Protein AF-A0A7S4JGY0-F1 (afdb_monomer_lite)

Sequence (213 aa):
SSCSCSSSSSSPPPSKPTKIIQCEGKEMLGDVLGNPLPHLTELERNIDEAVASSPFLSSFFVRLSTRSPKDAVLVSEKFQNICQEELKLLSSQEEGVYPDSNDLNRRLHALYRASTYAMKLTQGIQALHLLITSTRIQDDLAYYTDNEYKGSKYNIILREFADFLPELEFRVFVFNKKVTAVTQYNPLCYFPRLKERHKEVEKVIIEYLNDSL

InterPro domains:
  IPR009772 Cell division cycle protein 123 [PF07065] (118-212)
  IPR009772 Cell division cycle protein 123 [PTHR15323] (39-212)

Foldseek 3Di:
DDDDDDDDDDDADDDADKDKDKDADDDDDDDPDPDPDVVLVVQQVVVQVSLVPDPQPQKKFKDKPPDGLLVLLVPDPCLVVQLVVQLVVLCVVCVVVDPPVCSVLSSVQSNVLSSLVSRIDRGSVSNSSSCVRRPVNVVVVVVCVDPVNPGPMMIIMIGRSDDDRLQLAKDFDDDPLATDDIDRPDPPHDDVVCVVCVVVSVVVVRVSSNVVD

Secondary structure (DSSP, 8-state):
----------PPPPPPPEEEEEE-----PPPSSSPPPHHHHHHHHHHHHHHHT-TT-SSEEEE-SS---TTGGGGSHHHHHHHHHHHHHHHHHSTTTS-GGGHHHHHHHHHHHHHHHHT-BSSHHHHHHHHHH-HHHHHHHHHHHSTTTTT--EEEEEEE-----GGG-EEEEEETTEEEEEEES-TTS--HHHHHHHHHHHHHHHHHHHTT-

pLDDT: mean 83.07, std 18.83, range [29.16, 97.38]

Structure (mmCIF, N/CA/C/O backbone):
data_AF-A0A7S4JGY0-F1
#
_entry.id   AF-A0A7S4JGY0-F1
#
loop_
_atom_site.group_PDB
_atom_site.id
_atom_site.type_symbol
_atom_site.label_atom_id
_atom_site.label_alt_id
_atom_site.label_comp_id
_atom_site.label_asym_id
_atom_site.label_entity_id
_atom_site.label_seq_id
_atom_site.pdbx_PDB_ins_code
_atom_site.Cartn_x
_atom_site.Cartn_y
_atom_site.Cartn_z
_atom_site.occupancy
_atom_site.B_iso_or_equiv
_atom_site.auth_seq_id
_atom_site.auth_comp_id
_atom_site.auth_asym_id
_atom_site.auth_atom_id
_atom_site.pdbx_PDB_model_num
ATOM 1 N N . SER A 1 1 ? 20.439 -51.173 -4.567 1.00 40.72 1 SER A N 1
ATOM 2 C CA . SER A 1 1 ? 20.870 -49.930 -3.901 1.00 40.72 1 SER A CA 1
ATOM 3 C C . SER A 1 1 ? 19.638 -49.203 -3.401 1.00 40.72 1 SER A C 1
ATOM 5 O O . SER A 1 1 ? 18.906 -48.633 -4.196 1.00 40.72 1 SER A O 1
ATOM 7 N N . SER A 1 2 ? 19.332 -49.351 -2.116 1.00 32.78 2 SER A N 1
ATOM 8 C CA . SER A 1 2 ? 18.192 -48.727 -1.438 1.00 32.78 2 SER A CA 1
ATOM 9 C C . SER A 1 2 ? 18.413 -47.219 -1.314 1.00 32.78 2 SER A C 1
ATOM 11 O O . SER A 1 2 ? 19.403 -46.804 -0.716 1.00 32.78 2 SER A O 1
ATOM 13 N N . CYS A 1 3 ? 17.510 -46.410 -1.871 1.00 29.16 3 CYS A N 1
ATOM 14 C CA . CYS A 1 3 ? 17.527 -44.957 -1.719 1.00 29.16 3 CYS A CA 1
ATOM 15 C C . CYS A 1 3 ? 16.399 -44.557 -0.763 1.00 29.16 3 CYS A C 1
ATOM 17 O O . CYS A 1 3 ? 15.218 -44.673 -1.081 1.00 29.16 3 CYS A O 1
ATOM 19 N N . SER A 1 4 ? 16.783 -44.176 0.449 1.00 30.81 4 SER A N 1
ATOM 20 C CA . SER A 1 4 ? 15.914 -43.654 1.497 1.00 30.81 4 SER A CA 1
ATOM 21 C C . SER A 1 4 ? 15.644 -42.169 1.246 1.00 30.81 4 SER A C 1
ATOM 23 O O . SER A 1 4 ? 16.548 -41.350 1.402 1.00 30.81 4 SER A O 1
ATOM 25 N N . CYS A 1 5 ? 14.412 -41.815 0.880 1.00 31.44 5 CYS A N 1
ATOM 26 C CA . CYS A 1 5 ? 13.962 -40.424 0.842 1.00 31.44 5 CYS A CA 1
ATOM 27 C C . CYS A 1 5 ? 13.425 -40.033 2.221 1.00 31.44 5 CYS A C 1
ATOM 29 O O . CYS A 1 5 ? 12.319 -40.400 2.609 1.00 31.44 5 CYS A O 1
ATOM 31 N N . SER A 1 6 ? 14.240 -39.300 2.971 1.00 32.72 6 SER A N 1
ATOM 32 C CA . SER A 1 6 ? 13.847 -38.597 4.188 1.00 32.72 6 SER A CA 1
ATOM 33 C C . SER A 1 6 ? 12.885 -37.458 3.845 1.00 32.72 6 SER A C 1
ATOM 35 O O . SER A 1 6 ? 13.249 -36.523 3.134 1.00 32.72 6 SER A O 1
ATOM 37 N N . SER A 1 7 ? 11.660 -37.538 4.359 1.00 34.94 7 SER A N 1
ATOM 38 C CA . SER A 1 7 ? 10.660 -36.475 4.312 1.00 34.94 7 SER A CA 1
ATOM 39 C C . SER A 1 7 ? 11.060 -35.340 5.256 1.00 34.94 7 SER A C 1
ATOM 41 O O . SER A 1 7 ? 10.918 -35.461 6.474 1.00 34.94 7 SER A O 1
ATOM 43 N N . SER A 1 8 ? 11.565 -34.236 4.710 1.00 33.59 8 SER A N 1
ATOM 44 C CA . SER A 1 8 ? 11.694 -32.981 5.445 1.00 33.59 8 SER A CA 1
ATOM 45 C C . SER A 1 8 ? 10.330 -32.297 5.500 1.00 33.59 8 SER A C 1
ATOM 47 O O . SER A 1 8 ? 9.845 -31.788 4.492 1.00 33.59 8 SER A O 1
ATOM 49 N N . SER A 1 9 ? 9.704 -32.301 6.674 1.00 34.59 9 SER A N 1
ATOM 50 C CA . SER A 1 9 ? 8.536 -31.477 6.970 1.00 34.59 9 SER A CA 1
ATOM 51 C C . SER A 1 9 ? 8.970 -30.011 7.068 1.00 34.59 9 SER A C 1
ATOM 53 O O . SER A 1 9 ? 9.487 -29.585 8.103 1.00 34.59 9 SER A O 1
ATOM 55 N N . SER A 1 10 ? 8.801 -29.243 5.996 1.00 35.97 10 SER A N 1
ATOM 56 C CA . SER A 1 10 ? 8.885 -27.784 6.046 1.00 35.97 10 SER A CA 1
ATOM 57 C C . SER A 1 10 ? 7.574 -27.240 6.611 1.00 35.97 10 SER A C 1
ATOM 59 O O . SER A 1 10 ? 6.517 -27.315 5.990 1.00 35.97 10 SER A O 1
ATOM 61 N N . SER A 1 11 ? 7.631 -26.719 7.833 1.00 34.38 11 SER A N 1
ATOM 62 C CA . SER A 1 11 ? 6.541 -25.937 8.414 1.00 34.38 11 SER A CA 1
ATOM 63 C C . SER A 1 11 ? 6.283 -24.694 7.549 1.00 34.38 11 SER A C 1
ATOM 65 O O . SER A 1 11 ? 7.253 -24.078 7.096 1.00 34.38 11 SER A O 1
ATOM 67 N N . PRO A 1 12 ? 5.020 -24.277 7.342 1.00 34.12 12 PRO A N 1
ATOM 68 C CA . PRO A 1 12 ? 4.728 -23.045 6.623 1.00 34.12 12 PRO A CA 1
ATOM 69 C C . PRO A 1 12 ? 5.359 -21.844 7.349 1.00 34.12 12 PRO A C 1
ATOM 71 O O . PRO A 1 12 ? 5.417 -21.830 8.585 1.00 34.12 12 PRO A O 1
ATOM 74 N N . PRO A 1 13 ? 5.846 -20.830 6.613 1.00 41.16 13 PRO A N 1
ATOM 75 C CA . PRO A 1 13 ? 6.456 -19.663 7.226 1.00 41.16 13 PRO A CA 1
ATOM 76 C C . PRO A 1 13 ? 5.423 -18.898 8.067 1.00 41.16 13 PRO A C 1
ATOM 78 O O . PRO A 1 13 ? 4.242 -18.844 7.708 1.00 41.16 13 PRO A O 1
ATOM 81 N N . PRO A 1 14 ? 5.848 -18.280 9.180 1.00 38.56 14 PRO A N 1
ATOM 82 C CA . PRO A 1 14 ? 4.948 -17.533 10.043 1.00 38.56 14 PRO A CA 1
ATOM 83 C C . PRO A 1 14 ? 4.304 -16.375 9.272 1.00 38.56 14 PRO A C 1
ATOM 85 O O . PRO A 1 14 ? 4.978 -15.595 8.594 1.00 38.56 14 PRO A O 1
ATOM 88 N N . SER A 1 15 ? 2.981 -16.247 9.386 1.00 51.81 15 SER A N 1
ATOM 89 C CA . SER A 1 15 ? 2.245 -15.085 8.887 1.00 51.81 15 SER A CA 1
ATOM 90 C C . SER A 1 15 ? 2.828 -13.803 9.485 1.00 51.81 15 SER A C 1
ATOM 92 O O . SER A 1 15 ? 3.091 -13.763 10.689 1.00 51.81 15 SER A O 1
ATOM 94 N N . LYS A 1 16 ? 2.993 -12.749 8.672 1.00 54.62 16 LYS A N 1
ATOM 95 C CA . LYS A 1 16 ? 3.511 -11.455 9.149 1.00 54.62 16 LYS A CA 1
ATOM 96 C C . LYS A 1 16 ? 2.745 -10.984 10.399 1.00 54.62 16 LYS A C 1
ATOM 98 O O . LYS A 1 16 ? 1.507 -11.029 10.383 1.00 54.62 16 LYS A O 1
ATOM 103 N N . PRO A 1 17 ? 3.441 -10.502 11.445 1.00 65.62 17 PRO A N 1
ATOM 104 C CA . PRO A 1 17 ? 2.801 -10.046 12.673 1.00 65.62 17 PRO A CA 1
ATOM 105 C C . PRO A 1 17 ? 1.774 -8.954 12.353 1.00 65.62 17 PRO A C 1
ATOM 107 O O . PRO A 1 17 ? 2.059 -7.984 11.651 1.00 65.62 17 PRO A O 1
ATOM 110 N N . THR A 1 18 ? 0.544 -9.162 12.816 1.00 66.56 18 THR A N 1
ATOM 111 C CA . THR A 1 18 ? -0.615 -8.324 12.496 1.00 66.56 18 THR A CA 1
ATOM 112 C C . THR A 1 18 ? -1.442 -8.119 13.761 1.00 66.56 18 THR A C 1
ATOM 114 O O . THR A 1 18 ? -1.714 -9.081 14.480 1.00 66.56 18 THR A O 1
ATOM 117 N N . LYS A 1 19 ? -1.862 -6.879 14.031 1.00 77.00 19 LYS A N 1
ATOM 118 C CA . LYS A 1 19 ? -2.832 -6.553 15.091 1.00 77.00 19 LYS A CA 1
ATOM 119 C C . LYS A 1 19 ? -4.161 -6.161 14.449 1.00 77.00 19 LYS A C 1
ATOM 121 O O . LYS A 1 19 ? -4.180 -5.449 13.446 1.00 77.00 19 LYS A O 1
ATOM 126 N N . ILE A 1 20 ? -5.258 -6.655 15.018 1.00 70.81 20 ILE A N 1
ATOM 127 C CA . ILE A 1 20 ? -6.621 -6.458 14.516 1.00 70.81 20 ILE A CA 1
ATOM 128 C C . ILE A 1 20 ? -7.442 -5.756 15.598 1.00 70.81 20 ILE A C 1
ATOM 130 O O . ILE A 1 20 ? -7.522 -6.252 16.720 1.00 70.81 20 ILE A O 1
ATOM 134 N N . ILE A 1 21 ? -8.064 -4.635 15.242 1.00 76.25 21 ILE A N 1
ATOM 135 C CA . ILE A 1 21 ? -9.059 -3.929 16.052 1.00 76.25 21 ILE A CA 1
ATOM 136 C C . ILE A 1 21 ? -10.425 -4.191 15.409 1.00 76.25 21 ILE A C 1
ATOM 138 O O . ILE A 1 21 ? -10.621 -3.866 14.238 1.00 76.25 21 ILE A O 1
ATOM 142 N N . GLN A 1 22 ? -11.351 -4.805 16.147 1.00 63.16 22 GLN A N 1
ATOM 143 C CA . GLN A 1 22 ? -12.724 -5.046 15.685 1.00 63.16 22 GLN A CA 1
ATOM 144 C C . GLN A 1 22 ? -13.610 -3.828 15.958 1.00 63.16 22 GLN A C 1
ATOM 146 O O . GLN A 1 22 ? -13.539 -3.249 17.042 1.00 63.16 22 GLN A O 1
ATOM 151 N N . CYS A 1 23 ? -14.465 -3.467 14.998 1.00 64.06 23 CYS A N 1
ATOM 152 C CA . CYS A 1 23 ? -15.385 -2.332 15.107 1.00 64.06 23 CYS A CA 1
ATOM 153 C C . CYS A 1 23 ? -16.840 -2.742 14.803 1.00 64.06 23 CYS A C 1
ATOM 155 O O . CYS A 1 23 ? -17.083 -3.656 14.012 1.00 64.06 23 CYS A O 1
ATOM 157 N N . GLU A 1 24 ? -17.800 -2.034 15.411 1.00 52.78 24 GLU A N 1
ATOM 158 C CA . GLU A 1 24 ? -19.249 -2.185 15.197 1.00 52.78 24 GLU A CA 1
ATOM 159 C C . GLU A 1 24 ? -19.864 -0.838 14.777 1.00 52.78 24 GLU A C 1
ATOM 161 O O . GLU A 1 24 ? -19.490 0.207 15.309 1.00 52.78 24 GLU A O 1
ATOM 166 N N . GLY A 1 25 ? -20.810 -0.846 13.832 1.00 41.31 25 GLY A N 1
ATOM 167 C CA . GLY A 1 25 ? -21.496 0.369 13.377 1.00 41.31 25 GLY A CA 1
ATOM 168 C C . GLY A 1 25 ? -22.560 0.843 14.374 1.00 41.31 25 GLY A C 1
ATOM 169 O O . GLY A 1 25 ? -23.514 0.115 14.646 1.00 41.31 25 GLY A O 1
ATOM 170 N N . LYS A 1 26 ? -22.424 2.068 14.896 1.00 40.91 26 LYS A N 1
ATOM 171 C CA . LYS A 1 26 ? -23.440 2.764 15.711 1.00 40.91 26 LYS A CA 1
ATOM 172 C C . LYS A 1 26 ? -23.791 4.116 15.079 1.00 40.91 26 LYS A C 1
ATOM 174 O O . LYS A 1 26 ? -22.933 4.749 14.472 1.00 40.91 26 LYS A O 1
ATOM 179 N N . GLU A 1 27 ? -25.046 4.547 15.214 1.00 37.94 27 GLU A N 1
ATOM 180 C CA . GLU A 1 27 ? -25.503 5.875 14.773 1.00 37.94 27 GLU A CA 1
ATOM 181 C C . GLU A 1 27 ? -24.845 6.988 15.599 1.00 37.94 27 GLU A C 1
ATOM 183 O O . GLU A 1 27 ? -24.744 6.873 16.820 1.00 37.94 27 GLU A O 1
ATOM 188 N N . MET A 1 28 ? -24.418 8.070 14.937 1.00 49.44 28 MET A N 1
ATOM 189 C CA . MET A 1 28 ? -23.787 9.228 15.578 1.00 49.44 28 MET A CA 1
ATOM 190 C C . MET A 1 28 ? -24.336 10.538 15.002 1.00 49.44 28 MET A C 1
ATOM 192 O O . MET A 1 28 ? -24.098 10.860 13.839 1.00 49.44 28 MET A O 1
ATOM 196 N N . LEU A 1 29 ? -25.031 11.315 15.841 1.00 39.56 29 LEU A N 1
ATOM 197 C CA . LEU A 1 29 ? -25.198 12.760 15.654 1.00 39.56 29 LEU A CA 1
ATOM 198 C C . LEU A 1 29 ? -23.907 13.458 16.122 1.00 39.56 29 LEU A C 1
ATOM 200 O O . LEU A 1 29 ? -23.434 13.198 17.227 1.00 39.56 29 LEU A O 1
ATOM 204 N N . GLY A 1 30 ? -23.327 14.314 15.279 1.00 44.00 30 GLY A N 1
ATOM 205 C CA . GLY A 1 30 ? -22.072 15.023 15.557 1.00 44.00 30 GLY A CA 1
ATOM 206 C C . GLY A 1 30 ? -22.237 16.264 16.443 1.00 44.00 30 GLY A C 1
ATOM 207 O O . GLY A 1 30 ? -23.265 16.938 16.397 1.00 44.00 30 GLY A O 1
ATOM 208 N N . ASP A 1 31 ? -21.193 16.566 17.219 1.00 44.53 31 ASP A N 1
ATOM 209 C CA . ASP A 1 31 ? -21.082 17.760 18.063 1.00 44.53 31 ASP A CA 1
ATOM 210 C C . ASP A 1 31 ? -20.588 18.972 17.241 1.00 44.53 31 ASP A C 1
ATOM 212 O O . ASP A 1 31 ? -19.678 18.864 16.417 1.00 44.53 31 ASP A O 1
ATOM 216 N N . VAL A 1 32 ? -21.215 20.132 17.450 1.00 47.75 32 VAL A N 1
ATOM 217 C CA . VAL A 1 32 ? -21.197 21.328 16.573 1.00 47.75 32 VAL A CA 1
ATOM 218 C C . VAL A 1 32 ? -19.974 22.238 16.828 1.00 47.75 32 VAL A C 1
ATOM 220 O O . VAL A 1 32 ? -19.859 23.323 16.265 1.00 47.75 32 VAL A O 1
ATOM 223 N N . LEU A 1 33 ? -19.025 21.816 17.669 1.00 44.53 33 LEU A N 1
ATOM 224 C CA . LEU A 1 33 ? -18.060 22.722 18.313 1.00 44.53 33 LEU A CA 1
ATOM 225 C C . LEU A 1 33 ? -16.588 22.556 17.900 1.00 44.53 33 LEU A C 1
ATOM 227 O O . LEU A 1 33 ? -15.709 23.102 18.559 1.00 44.53 33 LEU A O 1
ATOM 231 N N . GLY A 1 34 ? -16.284 21.838 16.815 1.00 53.25 34 GLY A N 1
ATOM 232 C CA . GLY A 1 34 ? -14.902 21.721 16.313 1.00 53.25 34 GLY A CA 1
ATOM 233 C C . GLY A 1 34 ? -13.954 20.910 17.209 1.00 53.25 34 GLY A C 1
ATOM 234 O O . GLY A 1 34 ? -12.760 20.839 16.929 1.00 53.25 34 GLY A O 1
ATOM 235 N N . ASN A 1 35 ? -14.478 20.267 18.256 1.00 57.38 35 ASN A N 1
ATOM 236 C CA . ASN A 1 35 ? -13.757 19.254 19.016 1.00 57.38 35 ASN A CA 1
ATOM 237 C C . ASN A 1 35 ? -13.714 17.940 18.216 1.00 57.38 35 ASN A C 1
ATOM 239 O O . ASN A 1 35 ? -14.710 17.592 17.571 1.00 57.38 35 ASN A O 1
ATOM 243 N N . PRO A 1 36 ? -12.601 17.184 18.256 1.00 64.75 36 PRO A N 1
ATOM 244 C CA . PRO A 1 36 ? -12.556 15.864 17.644 1.00 64.75 36 PRO A CA 1
ATOM 245 C C . PRO A 1 36 ? -13.626 14.965 18.275 1.00 64.75 36 PRO A C 1
ATOM 247 O O . PRO A 1 36 ? -13.771 14.915 19.498 1.00 64.75 36 PRO A O 1
ATOM 250 N N . LEU A 1 37 ? -14.396 14.275 17.427 1.00 81.62 37 LEU A N 1
ATOM 251 C CA . LEU A 1 37 ? -15.464 13.375 17.864 1.00 81.62 37 LEU A CA 1
ATOM 252 C C . LEU A 1 37 ? -14.891 12.357 18.870 1.00 81.62 37 LEU A C 1
ATOM 254 O O . LEU A 1 37 ? -13.893 11.713 18.539 1.00 81.62 37 LEU A O 1
ATOM 258 N N . PRO A 1 38 ? -15.510 12.147 20.050 1.00 86.94 38 PRO A N 1
ATOM 259 C CA . PRO A 1 38 ? -14.938 11.314 21.113 1.00 86.94 38 PRO A CA 1
ATOM 260 C C . PRO A 1 38 ? -14.494 9.917 20.659 1.00 86.94 38 PRO A C 1
ATOM 262 O O . PRO A 1 38 ? -13.450 9.432 21.084 1.00 86.94 38 PRO A O 1
ATOM 265 N N . HIS A 1 39 ? -15.236 9.292 19.740 1.00 89.00 39 HIS A N 1
ATOM 266 C CA . HIS A 1 39 ? -14.889 7.971 19.205 1.00 89.00 39 HIS A CA 1
ATOM 267 C C . HIS A 1 39 ? -13.677 7.971 18.271 1.00 89.00 39 HIS A C 1
ATOM 269 O O . HIS A 1 39 ? -13.003 6.951 18.160 1.00 89.00 39 HIS A O 1
ATOM 275 N N . LEU A 1 40 ? -13.376 9.089 17.604 1.00 92.19 40 LEU A N 1
ATOM 276 C CA . LEU A 1 40 ? -12.157 9.209 16.803 1.00 92.19 40 LEU A CA 1
ATOM 277 C C . LEU A 1 40 ? -10.933 9.322 17.717 1.00 92.19 40 LEU A C 1
ATOM 279 O O . LEU A 1 40 ? -9.945 8.634 17.478 1.00 92.19 40 LEU A O 1
ATOM 283 N N . THR A 1 41 ? -11.039 10.093 18.803 1.00 92.88 41 THR A N 1
ATOM 284 C CA . THR A 1 41 ? -10.000 10.180 19.843 1.00 92.88 41 THR A CA 1
ATOM 285 C C . THR A 1 41 ? -9.776 8.830 20.531 1.00 92.88 41 THR A C 1
ATOM 287 O O . THR A 1 41 ? -8.643 8.424 20.783 1.00 92.88 41 THR A O 1
ATOM 290 N N . GLU A 1 42 ? -10.853 8.094 20.815 1.00 94.88 42 GLU A N 1
ATOM 291 C CA . GLU A 1 42 ? -10.761 6.742 21.369 1.00 94.88 42 GLU A CA 1
ATOM 292 C C . GLU A 1 42 ? -10.084 5.773 20.389 1.00 94.88 42 GLU A C 1
ATOM 294 O O . GLU A 1 42 ? -9.212 5.002 20.791 1.00 94.88 42 GLU A O 1
ATOM 299 N N . LEU A 1 43 ? -10.440 5.832 19.102 1.00 94.62 43 LEU A N 1
ATOM 300 C CA . LEU A 1 43 ? -9.826 5.004 18.068 1.00 94.62 43 LEU A CA 1
ATOM 301 C C . LEU A 1 43 ? -8.331 5.306 17.900 1.00 94.62 43 LEU A C 1
ATOM 303 O O . LEU A 1 43 ? -7.537 4.371 17.812 1.00 94.62 43 LEU A O 1
ATOM 307 N N . GLU A 1 44 ? -7.946 6.581 17.873 1.00 96.12 44 GLU A N 1
ATOM 308 C CA . GLU A 1 44 ? -6.544 7.008 17.852 1.00 96.12 44 GLU A CA 1
ATOM 309 C C . GLU A 1 44 ? -5.757 6.365 18.998 1.00 96.12 44 GLU A C 1
ATOM 311 O O . GLU A 1 44 ? -4.772 5.666 18.752 1.00 96.12 44 GLU A O 1
ATOM 316 N N . ARG A 1 45 ? -6.254 6.509 20.233 1.00 96.81 45 ARG A N 1
ATOM 317 C CA . ARG A 1 45 ? -5.628 5.922 21.422 1.00 96.81 45 ARG A CA 1
ATOM 318 C C . ARG A 1 45 ? -5.528 4.399 21.322 1.00 96.81 45 ARG A C 1
ATOM 320 O O . ARG A 1 45 ? -4.484 3.834 21.632 1.00 96.81 45 ARG A O 1
ATOM 327 N N . ASN A 1 46 ? -6.584 3.729 20.860 1.00 96.69 46 ASN A N 1
ATOM 328 C CA . ASN A 1 46 ? -6.580 2.273 20.697 1.00 96.69 46 ASN A CA 1
ATOM 329 C C . ASN A 1 46 ? -5.530 1.817 19.665 1.00 96.69 46 ASN A C 1
ATOM 331 O O . ASN A 1 46 ? -4.939 0.745 19.817 1.00 96.69 46 ASN A O 1
ATOM 335 N N . ILE A 1 47 ? -5.274 2.618 18.624 1.00 97.06 47 ILE A N 1
ATOM 336 C CA . ILE A 1 47 ? -4.192 2.359 17.665 1.00 97.06 47 ILE A CA 1
ATOM 337 C C . ILE A 1 47 ? -2.831 2.537 18.345 1.00 97.06 47 ILE A C 1
ATOM 339 O O . ILE A 1 47 ? -1.986 1.653 18.208 1.00 97.06 47 ILE A O 1
ATOM 343 N N . ASP A 1 48 ? -2.622 3.613 19.105 1.00 96.88 48 ASP A N 1
ATOM 344 C CA . ASP A 1 48 ? -1.361 3.843 19.825 1.00 96.88 48 ASP A CA 1
ATOM 345 C C . ASP A 1 48 ? -1.058 2.737 20.845 1.00 96.88 48 ASP A C 1
ATOM 347 O O . ASP A 1 48 ? 0.060 2.222 20.892 1.00 96.88 48 ASP A O 1
ATOM 351 N N . GLU A 1 49 ? -2.058 2.289 21.606 1.00 96.38 49 GLU A N 1
ATOM 352 C CA . GLU A 1 49 ? -1.927 1.159 22.534 1.00 96.38 49 GLU A CA 1
ATOM 353 C C . GLU A 1 49 ? -1.589 -0.152 21.795 1.00 96.38 49 GLU A C 1
ATOM 355 O O . GLU A 1 49 ? -0.742 -0.944 22.233 1.00 96.38 49 GLU A O 1
ATOM 360 N N . ALA A 1 50 ? -2.204 -0.390 20.631 1.00 95.44 50 ALA A N 1
ATOM 361 C CA . ALA A 1 50 ? -1.908 -1.557 19.801 1.00 95.44 50 ALA A CA 1
ATOM 362 C C . ALA A 1 50 ? -0.481 -1.521 19.222 1.00 95.44 50 ALA A C 1
ATOM 364 O O . ALA A 1 50 ? 0.165 -2.571 19.135 1.00 95.44 50 ALA A O 1
ATOM 365 N N . VAL A 1 51 ? 0.013 -0.334 18.862 1.00 95.69 51 VAL A N 1
ATOM 366 C CA . VAL A 1 51 ? 1.389 -0.103 18.400 1.00 95.69 51 VAL A CA 1
ATOM 367 C C . VAL A 1 51 ? 2.381 -0.316 19.544 1.00 95.69 51 VAL A C 1
ATOM 369 O O . VAL A 1 51 ? 3.306 -1.114 19.400 1.00 95.69 51 VAL A O 1
ATOM 372 N N . ALA A 1 52 ? 2.153 0.307 20.703 1.00 95.12 52 ALA A N 1
ATOM 373 C CA . ALA A 1 52 ? 3.029 0.206 21.871 1.00 95.12 52 ALA A CA 1
ATOM 374 C C . ALA A 1 52 ? 3.123 -1.226 22.430 1.00 95.12 52 ALA A C 1
ATOM 376 O O . ALA A 1 52 ? 4.172 -1.643 22.916 1.00 95.12 52 ALA A O 1
ATOM 377 N N . SER A 1 53 ? 2.040 -2.005 22.329 1.00 94.31 53 SER A N 1
ATOM 378 C CA . SER A 1 53 ? 1.995 -3.404 22.780 1.00 94.31 53 SER A CA 1
ATOM 379 C C . SER A 1 53 ? 2.588 -4.416 21.788 1.00 94.31 53 SER A C 1
ATOM 381 O O . SER A 1 53 ? 2.486 -5.626 22.019 1.00 94.31 53 SER A O 1
ATOM 383 N N . SER A 1 54 ? 3.175 -3.967 20.672 1.00 91.62 54 SER A N 1
ATOM 384 C CA . SER A 1 54 ? 3.728 -4.842 19.635 1.00 91.62 54 SER A CA 1
ATOM 385 C C . SER A 1 54 ? 5.168 -4.460 19.274 1.00 91.62 54 SER A C 1
ATOM 387 O O . SER A 1 54 ? 5.392 -3.382 18.724 1.00 91.62 54 SER A O 1
ATOM 389 N N . PRO A 1 55 ? 6.158 -5.354 19.460 1.00 88.38 55 PRO A N 1
ATOM 390 C CA . PRO A 1 55 ? 7.556 -5.044 19.145 1.00 88.38 55 PRO A CA 1
ATOM 391 C C . PRO A 1 55 ? 7.814 -4.849 17.640 1.00 88.38 55 PRO A C 1
ATOM 393 O O . PRO A 1 55 ? 8.843 -4.302 17.258 1.00 88.38 55 PRO A O 1
ATOM 396 N N . PHE A 1 56 ? 6.880 -5.270 16.781 1.00 86.81 56 PHE A N 1
ATOM 397 C CA . PHE A 1 56 ? 7.001 -5.211 15.320 1.00 86.81 56 PHE A CA 1
ATOM 398 C C . PHE A 1 56 ? 6.311 -3.990 14.691 1.00 86.81 56 PHE A C 1
ATOM 400 O O . PHE A 1 56 ? 6.309 -3.851 13.473 1.00 86.81 56 PHE A O 1
ATOM 407 N N . LEU A 1 57 ? 5.682 -3.118 15.489 1.00 91.81 57 LEU A N 1
ATOM 408 C CA . LEU A 1 57 ? 4.933 -1.959 14.981 1.00 91.81 57 LEU A CA 1
ATOM 409 C C . LEU A 1 57 ? 5.668 -0.624 15.183 1.00 91.81 57 LEU A C 1
ATOM 411 O O . LEU A 1 57 ? 5.035 0.424 15.143 1.00 91.81 57 LEU A O 1
ATOM 415 N N . SER A 1 58 ? 7.002 -0.635 15.319 1.00 90.75 58 SER A N 1
ATOM 416 C CA . SER A 1 58 ? 7.818 0.597 15.378 1.00 90.75 58 SER A CA 1
ATOM 417 C C . SER A 1 58 ? 7.589 1.517 14.171 1.00 90.75 58 SER A C 1
ATOM 419 O O . SER A 1 58 ? 7.623 2.741 14.285 1.00 90.75 58 SER A O 1
ATOM 421 N N . SER A 1 59 ? 7.302 0.919 13.014 1.00 95.19 59 SER A N 1
ATOM 422 C CA . SER A 1 59 ? 6.642 1.586 11.902 1.00 95.19 59 SER A CA 1
ATOM 423 C C . SER A 1 59 ? 5.630 0.649 11.264 1.00 95.19 59 SER A C 1
ATOM 425 O O . SER A 1 59 ? 5.870 -0.554 11.141 1.00 95.19 59 SER A O 1
ATOM 427 N N . PHE A 1 60 ? 4.489 1.194 10.866 1.00 96.88 60 PHE A N 1
ATOM 428 C CA . PHE A 1 60 ? 3.3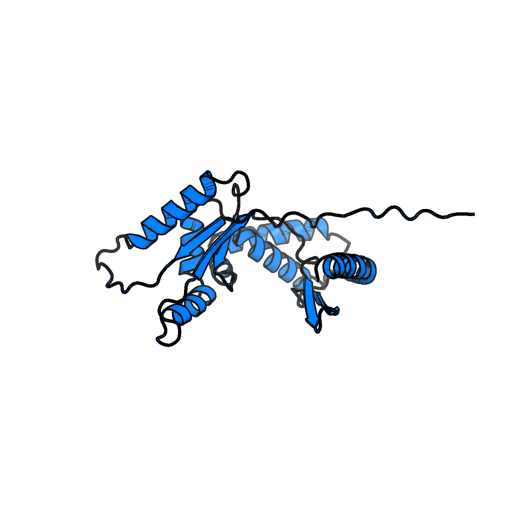59 0.399 10.405 1.00 96.88 60 PHE A CA 1
ATOM 429 C C . PHE A 1 60 ? 2.616 1.078 9.258 1.00 96.88 60 PHE A C 1
ATOM 431 O O . PHE A 1 60 ? 2.851 2.243 8.947 1.00 96.88 60 PHE A O 1
ATOM 438 N N . PHE A 1 61 ? 1.711 0.343 8.623 1.00 96.25 61 PHE A N 1
ATOM 439 C CA . PHE A 1 61 ? 0.649 0.925 7.810 1.00 96.25 61 PHE A CA 1
ATOM 440 C C . PHE A 1 61 ? -0.706 0.386 8.271 1.00 96.25 61 PHE A C 1
ATOM 442 O O . PHE A 1 61 ? -0.800 -0.703 8.848 1.00 96.25 61 PHE A O 1
ATOM 449 N N . VAL A 1 62 ? -1.757 1.158 8.007 1.00 97.19 62 VAL A N 1
ATOM 450 C CA . VAL A 1 62 ? -3.137 0.833 8.383 1.00 97.19 62 VAL A CA 1
ATOM 451 C C . VAL A 1 62 ? -3.968 0.463 7.157 1.00 97.19 62 VAL A C 1
ATOM 453 O O . VAL A 1 62 ? -3.755 0.982 6.058 1.00 97.19 62 VAL A O 1
ATOM 456 N N . ARG A 1 63 ? -4.928 -0.447 7.328 1.00 96.81 63 ARG A N 1
ATOM 457 C CA . ARG A 1 63 ? -5.950 -0.776 6.322 1.00 96.81 63 ARG A CA 1
ATOM 458 C C . ARG A 1 63 ? -7.237 -1.260 6.987 1.00 96.81 63 ARG A C 1
ATOM 460 O O . ARG A 1 63 ? -7.212 -1.658 8.150 1.00 96.81 63 ARG A O 1
ATOM 467 N N . LEU A 1 64 ? -8.328 -1.295 6.228 1.00 95.38 64 LEU A N 1
ATOM 468 C CA . LEU A 1 64 ? -9.535 -2.022 6.620 1.00 95.38 64 LEU A CA 1
ATOM 469 C C . LEU A 1 64 ? -9.448 -3.511 6.244 1.00 95.38 64 LEU A C 1
ATOM 471 O O . LEU A 1 64 ? -8.445 -3.988 5.701 1.00 95.38 64 LEU A O 1
ATOM 475 N N . SER A 1 65 ? -10.528 -4.256 6.498 1.00 92.25 65 SER A N 1
ATOM 476 C CA . SER A 1 65 ? -10.681 -5.659 6.102 1.00 92.25 65 SER A CA 1
ATOM 477 C C . SER A 1 65 ? -10.362 -5.902 4.626 1.00 92.25 65 SER A C 1
ATOM 479 O O . SER A 1 65 ? -9.691 -6.886 4.319 1.00 92.25 65 SER A O 1
ATOM 481 N N . THR A 1 66 ? -10.775 -5.011 3.713 1.00 90.56 66 THR A N 1
ATOM 482 C CA . THR A 1 66 ? -10.675 -5.258 2.261 1.00 90.56 66 THR A CA 1
ATOM 483 C C . THR A 1 66 ? -9.647 -4.368 1.558 1.00 90.56 66 THR A C 1
ATOM 485 O O . THR A 1 66 ? -8.819 -4.878 0.790 1.00 90.56 66 THR A O 1
ATOM 488 N N . ARG A 1 67 ? -9.579 -3.070 1.884 1.00 93.50 67 ARG A N 1
ATOM 489 C CA . ARG A 1 67 ? -8.731 -2.101 1.174 1.00 93.50 67 ARG A CA 1
ATOM 490 C C . ARG A 1 67 ? -7.790 -1.320 2.095 1.00 93.50 67 ARG A C 1
ATOM 492 O O . ARG A 1 67 ? -8.043 -1.133 3.280 1.00 93.50 67 ARG A O 1
ATOM 499 N N . SER A 1 68 ? -6.677 -0.878 1.512 1.00 94.94 68 SER A N 1
ATOM 500 C CA . SER A 1 68 ? -5.735 0.077 2.114 1.00 94.94 68 SER A CA 1
ATOM 501 C C . SER A 1 68 ? -5.993 1.491 1.560 1.00 94.94 68 SER A C 1
ATOM 503 O O . SER A 1 68 ? -6.391 1.589 0.391 1.00 94.94 68 SER A O 1
ATOM 505 N N . PRO A 1 69 ? -5.709 2.565 2.323 1.00 95.81 69 PRO A N 1
ATOM 506 C CA . PRO A 1 69 ? -5.973 3.963 1.952 1.00 95.81 69 PRO A CA 1
ATOM 507 C C . PRO A 1 69 ? -4.938 4.534 0.958 1.00 95.81 69 PRO A C 1
ATOM 509 O O . PRO A 1 69 ? -4.312 5.563 1.200 1.00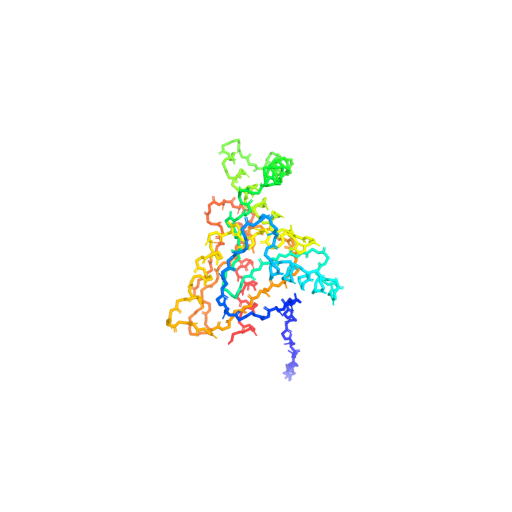 95.81 69 PRO A O 1
ATOM 512 N N . LYS A 1 70 ? -4.701 3.841 -0.165 1.00 92.75 70 LYS A N 1
ATOM 513 C CA . LYS A 1 70 ? -3.646 4.200 -1.140 1.00 92.75 70 LYS A CA 1
ATOM 514 C C . LYS A 1 70 ? -3.873 5.554 -1.835 1.00 92.75 70 LYS A C 1
ATOM 516 O O . LYS A 1 70 ? -2.947 6.090 -2.424 1.00 92.75 70 LYS A O 1
ATOM 521 N N . ASP A 1 71 ? -5.092 6.072 -1.821 1.00 94.50 71 ASP A N 1
ATOM 522 C CA . ASP A 1 71 ? -5.469 7.366 -2.400 1.00 94.50 71 ASP A CA 1
ATOM 523 C C . ASP A 1 71 ? -5.162 8.539 -1.457 1.00 94.50 71 ASP A C 1
ATOM 525 O O . ASP A 1 71 ? -4.654 9.562 -1.907 1.00 94.50 71 ASP A O 1
ATOM 529 N N . ALA A 1 72 ? -5.374 8.367 -0.148 1.00 94.19 72 ALA A N 1
ATOM 530 C CA . ALA A 1 72 ? -5.153 9.417 0.851 1.00 94.19 72 ALA A CA 1
ATOM 531 C C . ALA A 1 72 ? -3.696 9.893 0.929 1.00 94.19 72 ALA A C 1
ATOM 533 O O . ALA A 1 72 ? -3.421 11.047 1.251 1.00 94.19 72 ALA A O 1
ATOM 534 N N . VAL A 1 73 ? -2.735 9.021 0.615 1.00 92.62 73 VAL A N 1
ATOM 535 C CA . VAL A 1 73 ? -1.319 9.405 0.655 1.00 92.62 73 VAL A CA 1
ATOM 536 C C . VAL A 1 73 ? -0.944 10.422 -0.416 1.00 92.62 73 VAL A C 1
ATOM 538 O O . VAL A 1 73 ? -0.052 11.230 -0.171 1.00 92.62 73 VAL A O 1
ATOM 541 N N . LEU A 1 74 ? -1.634 10.427 -1.561 1.00 88.81 74 LEU A N 1
ATOM 542 C CA . LEU A 1 74 ? -1.316 11.307 -2.691 1.00 88.81 74 LEU A CA 1
ATOM 543 C C . LEU A 1 74 ? -1.601 12.781 -2.385 1.00 88.81 74 LEU A C 1
ATOM 545 O O . LEU A 1 74 ? -0.995 13.662 -2.986 1.00 88.81 74 LEU A O 1
ATOM 549 N N . VAL A 1 75 ? -2.507 13.038 -1.440 1.00 84.81 75 VAL A N 1
ATOM 550 C CA . VAL A 1 75 ? -2.877 14.386 -0.985 1.00 84.81 75 VAL A CA 1
ATOM 551 C C . VAL A 1 75 ? -2.167 14.790 0.309 1.00 84.81 75 VAL A C 1
ATOM 553 O O . VAL A 1 75 ? -2.410 15.873 0.830 1.00 84.81 75 VAL A O 1
ATOM 556 N N . SER A 1 76 ? -1.287 13.937 0.847 1.00 84.88 76 SER A N 1
ATOM 557 C CA . SER A 1 76 ? -0.554 14.249 2.075 1.00 84.88 76 SER A CA 1
ATOM 558 C C . SER A 1 76 ? 0.584 15.241 1.820 1.00 84.88 76 SER A C 1
ATOM 560 O O . SER A 1 76 ? 1.316 15.122 0.839 1.00 84.88 76 SER A O 1
ATOM 562 N N . GLU A 1 77 ? 0.798 16.179 2.744 1.00 82.50 77 GLU A N 1
ATOM 563 C CA . GLU A 1 77 ? 1.857 17.197 2.624 1.00 82.50 77 GLU A CA 1
ATOM 564 C C . GLU A 1 77 ? 3.257 16.575 2.490 1.00 82.50 77 GLU A C 1
ATOM 566 O O . GLU A 1 77 ? 4.094 17.046 1.721 1.00 82.50 77 GLU A O 1
ATOM 571 N N . LYS A 1 78 ? 3.502 15.452 3.180 1.00 88.75 78 LYS A N 1
ATOM 572 C CA . LYS A 1 78 ? 4.789 14.743 3.121 1.00 88.75 78 LYS A CA 1
ATOM 573 C C . LYS A 1 78 ? 5.058 14.073 1.770 1.00 88.75 78 LYS A C 1
ATOM 575 O O . LYS A 1 78 ? 6.216 13.804 1.460 1.00 88.75 78 LYS A O 1
ATOM 580 N N . PHE A 1 79 ? 4.028 13.791 0.968 1.00 92.31 79 PHE A N 1
ATOM 581 C CA . PHE A 1 79 ? 4.171 13.020 -0.269 1.00 92.31 79 PHE A CA 1
ATOM 582 C C . PHE A 1 79 ? 5.096 13.692 -1.281 1.00 92.31 79 PHE A C 1
ATOM 584 O O . PHE A 1 79 ? 5.934 13.023 -1.879 1.00 92.31 79 PHE A O 1
ATOM 591 N N . GLN A 1 80 ? 4.983 15.013 -1.442 1.00 91.00 80 GLN A N 1
ATOM 592 C CA . GLN A 1 80 ? 5.812 15.758 -2.390 1.00 91.00 80 GLN A CA 1
ATOM 593 C C . GLN A 1 80 ? 7.297 15.666 -2.033 1.00 91.00 80 GLN A C 1
ATOM 595 O O . GLN A 1 80 ? 8.119 15.402 -2.910 1.00 91.00 80 GLN A O 1
ATOM 600 N N . ASN A 1 81 ? 7.627 15.808 -0.746 1.00 94.06 81 ASN A N 1
ATOM 601 C CA . ASN A 1 81 ? 9.002 15.707 -0.259 1.00 94.06 81 ASN A CA 1
ATOM 602 C C . ASN A 1 81 ? 9.567 14.304 -0.502 1.00 94.06 81 ASN A C 1
ATOM 604 O O . ASN A 1 81 ? 10.622 14.169 -1.116 1.00 94.06 81 ASN A O 1
ATOM 608 N N . ILE A 1 82 ? 8.813 13.262 -0.132 1.00 95.62 82 ILE A N 1
ATOM 609 C CA . ILE A 1 82 ? 9.221 11.868 -0.356 1.00 95.62 82 ILE A CA 1
ATOM 610 C C . ILE A 1 82 ? 9.408 11.600 -1.858 1.00 95.62 82 ILE A C 1
ATOM 612 O O . ILE A 1 82 ? 10.388 10.988 -2.267 1.00 95.62 82 ILE A O 1
ATOM 616 N N . CYS A 1 83 ? 8.507 12.093 -2.711 1.00 94.88 83 CYS A N 1
ATOM 617 C CA . CYS A 1 83 ? 8.618 11.912 -4.158 1.00 94.88 83 CYS A CA 1
ATOM 618 C C . CYS A 1 83 ? 9.879 12.566 -4.737 1.00 94.88 83 CYS A C 1
ATOM 620 O O . CYS A 1 83 ? 10.511 11.994 -5.626 1.00 94.88 83 CYS A O 1
ATOM 622 N N . GLN A 1 84 ? 10.262 13.745 -4.242 1.00 93.31 84 GLN A N 1
ATOM 623 C CA . GLN A 1 84 ? 11.499 14.412 -4.655 1.00 93.31 84 GLN A CA 1
ATOM 624 C C . GLN A 1 84 ? 12.745 13.663 -4.172 1.00 93.31 84 GLN A C 1
ATOM 626 O O . GLN A 1 84 ? 13.721 13.565 -4.916 1.00 93.31 84 GLN A O 1
ATOM 631 N N . GLU A 1 85 ? 12.724 13.135 -2.948 1.00 95.19 85 GLU A N 1
ATOM 632 C CA . GLU A 1 85 ? 13.814 12.328 -2.391 1.00 95.19 85 GLU A CA 1
ATOM 633 C C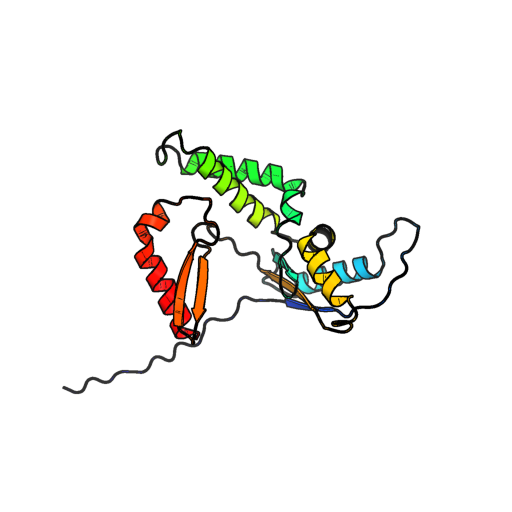 . GLU A 1 85 ? 14.020 11.038 -3.189 1.00 95.19 85 GLU A C 1
ATOM 635 O O . GLU A 1 85 ? 15.137 10.760 -3.628 1.00 95.19 85 GLU A O 1
ATOM 640 N N . GLU A 1 86 ? 12.942 10.306 -3.475 1.00 94.31 86 GLU A N 1
ATOM 641 C CA . GLU A 1 86 ? 12.993 9.083 -4.282 1.00 94.31 86 GLU A CA 1
ATOM 642 C C . GLU A 1 86 ? 13.467 9.357 -5.713 1.00 94.31 86 GLU A C 1
ATOM 644 O O . GLU A 1 86 ? 14.255 8.592 -6.267 1.00 94.31 86 GLU A O 1
ATOM 649 N N . LEU A 1 87 ? 13.057 10.479 -6.313 1.00 92.75 87 LEU A N 1
ATOM 650 C CA . LEU A 1 87 ? 13.524 10.854 -7.648 1.00 92.75 87 LEU A CA 1
ATOM 651 C C . LEU A 1 87 ? 15.032 11.148 -7.674 1.00 92.75 87 LEU A C 1
ATOM 653 O O . LEU A 1 87 ? 15.721 10.743 -8.616 1.00 92.75 87 LEU A O 1
ATOM 657 N N . LYS A 1 88 ? 15.558 11.824 -6.644 1.00 92.19 88 LYS A N 1
ATOM 658 C CA . LYS A 1 88 ? 17.003 12.072 -6.495 1.00 92.19 88 LYS A CA 1
ATOM 659 C C . LYS A 1 88 ? 17.770 10.767 -6.293 1.00 92.19 88 LYS A C 1
ATOM 661 O O . LYS A 1 88 ? 18.788 10.566 -6.950 1.00 92.19 88 LYS A O 1
ATOM 666 N N . LEU A 1 89 ? 17.259 9.883 -5.432 1.00 90.44 89 LEU A N 1
ATOM 667 C CA . LEU A 1 89 ? 17.850 8.574 -5.155 1.00 90.44 89 LEU A CA 1
ATOM 668 C C . LEU A 1 89 ? 17.938 7.715 -6.422 1.00 90.44 89 LEU A C 1
ATOM 670 O O . LEU A 1 89 ? 18.988 7.158 -6.722 1.00 90.44 89 LEU A O 1
ATOM 674 N N . LEU A 1 90 ? 16.852 7.626 -7.190 1.00 88.12 90 LEU A N 1
ATOM 675 C CA . LEU A 1 90 ? 16.849 6.847 -8.428 1.00 88.12 90 LEU A CA 1
ATOM 676 C C . LEU A 1 90 ? 17.773 7.466 -9.477 1.00 88.12 90 LEU A C 1
ATOM 678 O O . LEU A 1 90 ? 18.468 6.742 -10.176 1.00 88.12 90 LEU A O 1
ATOM 682 N N . SER A 1 91 ? 17.838 8.797 -9.560 1.00 85.56 91 SER A N 1
ATOM 683 C CA . SER A 1 91 ? 18.720 9.463 -10.524 1.00 85.56 91 SER A CA 1
ATOM 684 C C . SER A 1 91 ? 20.199 9.156 -10.281 1.00 85.56 91 SER A C 1
ATOM 686 O O . SER A 1 91 ? 20.925 8.973 -11.252 1.00 85.56 91 SER A O 1
ATOM 688 N N . SER A 1 92 ? 20.638 9.043 -9.020 1.00 83.62 92 SER A N 1
ATOM 689 C CA . SER A 1 92 ? 22.023 8.666 -8.700 1.00 83.62 92 SER A CA 1
ATOM 690 C C . SER A 1 92 ? 22.305 7.172 -8.881 1.00 83.62 92 SER A C 1
ATOM 692 O O . SER A 1 92 ? 23.428 6.793 -9.193 1.00 83.62 92 SER A O 1
ATOM 694 N N . GLN A 1 93 ? 21.300 6.309 -8.710 1.00 78.25 93 GLN A N 1
ATOM 695 C CA . GLN A 1 93 ? 21.436 4.859 -8.914 1.00 78.25 93 GLN A CA 1
ATOM 696 C C . GLN A 1 93 ? 21.413 4.450 -10.391 1.00 78.25 93 GLN A C 1
ATOM 698 O O . GLN A 1 93 ? 21.944 3.403 -10.756 1.00 78.25 93 GLN A O 1
ATOM 703 N N . GLU A 1 94 ? 20.762 5.250 -11.232 1.00 73.38 94 GLU A N 1
ATOM 704 C CA . GLU A 1 94 ? 20.514 4.959 -12.644 1.00 73.38 94 GLU A CA 1
ATOM 705 C C . GLU A 1 94 ? 21.470 5.687 -13.600 1.00 73.38 94 GLU A C 1
ATOM 707 O O . GLU A 1 94 ? 21.312 5.577 -14.821 1.00 73.38 94 GLU A O 1
ATOM 712 N N . GLU A 1 95 ? 22.446 6.429 -13.071 1.00 65.38 95 GLU A N 1
ATOM 713 C CA . GLU A 1 95 ? 23.423 7.178 -13.861 1.00 65.38 95 GLU A CA 1
ATOM 714 C C . GLU A 1 95 ? 24.179 6.230 -14.814 1.00 65.38 95 GLU A C 1
ATOM 716 O O . GLU A 1 95 ? 24.840 5.281 -14.394 1.00 65.38 95 GLU A O 1
ATOM 721 N N . GLY A 1 96 ? 24.010 6.437 -16.125 1.00 60.19 96 GLY A N 1
ATOM 722 C CA . GLY A 1 96 ? 24.601 5.598 -17.177 1.00 60.19 96 GLY A CA 1
ATOM 723 C C . GLY A 1 96 ? 23.902 4.256 -17.455 1.00 60.19 96 GLY A C 1
ATOM 724 O O . GLY A 1 96 ? 24.328 3.542 -18.361 1.00 60.19 96 GLY A O 1
ATOM 725 N N . VAL A 1 97 ? 22.832 3.906 -16.730 1.00 62.66 97 VAL A N 1
ATOM 726 C CA . VAL A 1 97 ? 22.107 2.626 -16.897 1.00 62.66 97 VAL A CA 1
ATOM 727 C C . VAL A 1 97 ? 20.923 2.751 -17.861 1.00 62.66 97 VAL A C 1
ATOM 729 O O . VAL A 1 97 ? 20.600 1.804 -18.577 1.00 62.66 97 VAL A O 1
ATOM 732 N N . TYR A 1 98 ? 20.283 3.921 -17.911 1.00 57.91 98 TYR A N 1
ATOM 733 C CA . TYR A 1 98 ? 19.113 4.167 -18.756 1.00 57.91 98 TYR A CA 1
ATOM 734 C C . TYR A 1 98 ? 19.346 5.367 -19.684 1.00 57.91 98 TYR A C 1
ATOM 736 O O . TYR A 1 98 ? 19.895 6.370 -19.232 1.00 57.91 98 TYR A O 1
ATOM 744 N N . PRO A 1 99 ? 18.916 5.308 -20.959 1.00 56.19 99 PRO A N 1
ATOM 745 C CA . PRO A 1 99 ? 18.992 6.456 -21.863 1.00 56.19 99 PRO A CA 1
ATOM 746 C C . PRO A 1 99 ? 18.110 7.616 -21.368 1.00 56.19 99 PRO A C 1
ATOM 748 O O . PRO A 1 99 ? 17.050 7.378 -20.787 1.00 56.19 99 PRO A O 1
ATOM 751 N N . ASP A 1 100 ? 18.504 8.863 -21.658 1.00 56.78 100 ASP A N 1
ATOM 752 C CA . ASP A 1 100 ? 17.809 10.104 -21.246 1.00 56.78 100 ASP A CA 1
ATOM 753 C C . ASP A 1 100 ? 16.310 10.151 -21.615 1.00 56.78 100 ASP A C 1
ATOM 755 O O . ASP A 1 100 ? 15.525 10.858 -20.987 1.00 56.78 100 ASP A O 1
ATOM 759 N N . SER A 1 101 ? 15.861 9.339 -22.579 1.00 53.16 101 SER A N 1
ATOM 760 C CA . SER A 1 101 ? 14.444 9.159 -22.925 1.00 53.16 101 SER A CA 1
ATOM 761 C C . SER A 1 101 ? 13.603 8.457 -21.842 1.00 53.16 101 SER A C 1
ATOM 763 O O . SER A 1 101 ? 12.401 8.278 -22.035 1.00 53.16 101 SER A O 1
ATOM 765 N N . ASN A 1 102 ? 14.205 8.026 -20.725 1.00 64.06 102 ASN A N 1
ATOM 766 C CA . ASN A 1 102 ? 13.556 7.244 -19.667 1.00 64.06 102 ASN A CA 1
ATOM 767 C C . ASN A 1 102 ? 13.090 8.066 -18.445 1.00 64.06 102 ASN A C 1
ATOM 769 O O . ASN A 1 102 ? 12.736 7.483 -17.416 1.00 64.06 102 ASN A O 1
ATOM 773 N N . ASP A 1 103 ? 13.053 9.401 -18.548 1.00 80.38 103 ASP A N 1
ATOM 774 C CA . ASP A 1 103 ? 12.588 10.296 -17.470 1.00 80.38 103 ASP A CA 1
ATOM 775 C C . ASP A 1 103 ? 11.204 9.893 -16.936 1.00 80.38 103 ASP A C 1
ATOM 777 O O . ASP A 1 103 ? 10.986 9.814 -15.726 1.00 80.38 103 ASP A O 1
ATOM 781 N N . LEU A 1 104 ? 10.272 9.546 -17.832 1.00 87.81 104 LEU A N 1
ATOM 782 C CA . LEU A 1 104 ? 8.920 9.162 -17.431 1.00 87.81 104 LEU A CA 1
ATOM 783 C C . LEU A 1 104 ? 8.911 7.897 -16.562 1.00 87.81 104 LEU A C 1
ATOM 785 O O . LEU A 1 104 ? 8.245 7.875 -15.529 1.00 87.81 104 LEU A O 1
ATOM 789 N N . ASN A 1 105 ? 9.661 6.860 -16.944 1.00 89.12 105 ASN A N 1
ATOM 790 C CA . ASN A 1 105 ? 9.725 5.618 -16.176 1.00 89.12 105 ASN A CA 1
ATOM 791 C C . ASN A 1 105 ? 10.324 5.848 -14.786 1.00 89.12 105 ASN A C 1
ATOM 793 O O . ASN A 1 105 ? 9.797 5.339 -13.797 1.00 89.12 105 ASN A O 1
ATOM 797 N N . ARG A 1 106 ? 11.392 6.655 -14.703 1.00 88.62 106 ARG A N 1
ATOM 798 C CA . ARG A 1 106 ? 12.028 7.019 -13.431 1.00 88.62 106 ARG A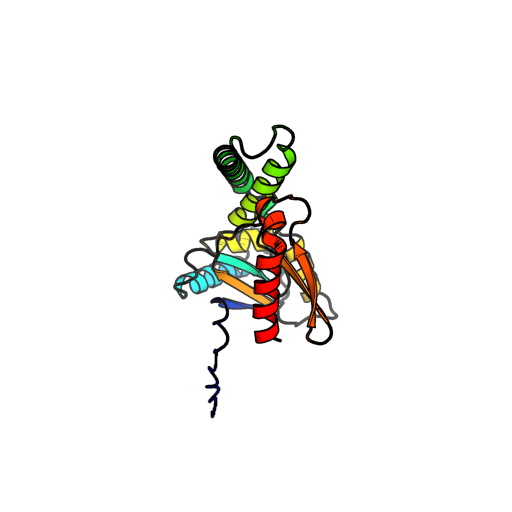 CA 1
ATOM 799 C C . ARG A 1 106 ? 11.070 7.793 -12.532 1.00 88.62 106 ARG A C 1
ATOM 801 O O . ARG A 1 106 ? 10.947 7.481 -11.351 1.00 88.62 106 ARG A O 1
ATOM 808 N N . ARG A 1 107 ? 10.346 8.766 -13.088 1.00 91.38 107 ARG A N 1
ATOM 809 C CA . ARG A 1 107 ? 9.344 9.549 -12.351 1.00 91.38 107 ARG A CA 1
ATOM 810 C C . ARG A 1 107 ? 8.184 8.691 -11.872 1.00 91.38 107 ARG A C 1
ATOM 812 O O . ARG A 1 107 ? 7.762 8.848 -10.731 1.00 91.38 107 ARG A O 1
ATOM 819 N N . LEU A 1 108 ? 7.702 7.761 -12.698 1.00 92.06 108 LEU A N 1
ATOM 820 C CA . LEU A 1 108 ? 6.699 6.785 -12.273 1.00 92.06 108 LEU A CA 1
ATOM 821 C C . LEU A 1 108 ? 7.253 5.903 -11.148 1.00 92.06 108 LEU A C 1
ATOM 823 O O . LEU A 1 108 ? 6.597 5.744 -10.124 1.00 92.06 108 LEU A O 1
ATOM 827 N N . HIS A 1 109 ? 8.480 5.394 -11.274 1.00 91.31 109 HIS A N 1
ATOM 828 C CA . HIS A 1 109 ? 9.110 4.589 -10.228 1.00 91.31 109 HIS A CA 1
ATOM 829 C C . HIS A 1 109 ? 9.228 5.362 -8.901 1.00 91.31 109 HIS A C 1
ATOM 831 O O . HIS A 1 109 ? 8.805 4.846 -7.863 1.00 91.31 109 HIS A O 1
ATOM 837 N N . ALA A 1 110 ? 9.694 6.615 -8.939 1.00 93.00 110 ALA A N 1
ATOM 838 C CA . ALA A 1 110 ? 9.740 7.500 -7.775 1.00 93.00 110 ALA A CA 1
ATOM 839 C C . ALA A 1 110 ? 8.347 7.714 -7.164 1.00 93.00 110 ALA A C 1
ATOM 841 O O . ALA A 1 110 ? 8.183 7.587 -5.953 1.00 93.00 110 ALA A O 1
ATOM 842 N N . LEU A 1 111 ? 7.329 7.962 -7.997 1.00 93.25 111 LEU A N 1
ATOM 843 C CA . LEU A 1 111 ? 5.943 8.149 -7.564 1.00 93.25 111 LEU A CA 1
ATOM 844 C C . LEU A 1 111 ? 5.411 6.921 -6.809 1.00 93.25 111 LEU A C 1
ATOM 846 O O . LEU A 1 111 ? 4.790 7.060 -5.753 1.00 93.25 111 LEU A O 1
ATOM 850 N N . TYR A 1 112 ? 5.666 5.714 -7.322 1.00 92.69 112 TYR A N 1
ATOM 851 C CA . TYR A 1 112 ? 5.237 4.470 -6.678 1.00 92.69 112 TYR A CA 1
ATOM 852 C C . TYR A 1 112 ? 5.976 4.210 -5.364 1.00 92.69 112 TYR A C 1
ATOM 854 O O . TYR A 1 112 ? 5.331 3.868 -4.371 1.00 92.69 112 TYR A O 1
ATOM 862 N N . ARG A 1 113 ? 7.300 4.419 -5.326 1.00 93.69 113 ARG A N 1
ATOM 863 C CA . ARG A 1 113 ? 8.090 4.306 -4.087 1.00 93.69 113 ARG A CA 1
ATOM 864 C C . ARG A 1 113 ? 7.590 5.294 -3.039 1.00 93.69 113 ARG A C 1
ATOM 866 O O . ARG A 1 113 ? 7.269 4.894 -1.921 1.00 93.69 113 ARG A O 1
ATOM 873 N N . ALA A 1 114 ? 7.400 6.550 -3.431 1.00 94.62 114 ALA A N 1
ATOM 874 C CA . ALA A 1 114 ? 6.894 7.589 -2.548 1.00 94.62 114 ALA A CA 1
ATOM 875 C C . ALA A 1 114 ? 5.485 7.296 -2.031 1.00 94.62 114 ALA A C 1
ATOM 877 O O . ALA A 1 114 ? 5.216 7.498 -0.850 1.00 94.62 114 ALA A O 1
ATOM 878 N N . SER A 1 115 ? 4.604 6.753 -2.876 1.00 93.06 115 SER A N 1
ATOM 879 C CA . SER A 1 115 ? 3.248 6.361 -2.466 1.00 93.06 115 SER A CA 1
ATOM 880 C C . SER A 1 115 ? 3.286 5.272 -1.395 1.00 93.06 115 SER A C 1
ATOM 882 O O . SER A 1 115 ? 2.522 5.320 -0.431 1.00 93.06 115 SER A O 1
ATOM 884 N N . THR A 1 116 ? 4.208 4.314 -1.523 1.00 93.12 116 THR A N 1
ATOM 885 C CA . THR A 1 116 ? 4.426 3.274 -0.514 1.00 93.12 116 THR A CA 1
ATOM 886 C C . THR A 1 116 ? 4.983 3.860 0.780 1.00 93.12 116 THR A C 1
ATOM 888 O O . THR A 1 116 ? 4.378 3.659 1.832 1.00 93.12 116 THR A O 1
ATOM 891 N N . TYR A 1 117 ? 6.064 4.643 0.736 1.00 95.12 117 TYR A N 1
ATOM 892 C CA . TYR A 1 117 ? 6.649 5.241 1.945 1.00 95.12 117 TYR A CA 1
ATOM 893 C C . TYR A 1 117 ? 5.732 6.253 2.632 1.00 95.12 117 TYR A C 1
ATOM 895 O O . TYR A 1 117 ? 5.748 6.366 3.856 1.00 95.12 117 TYR A O 1
ATOM 903 N N . ALA A 1 118 ? 4.871 6.949 1.892 1.00 94.94 118 ALA A N 1
ATOM 904 C CA . ALA A 1 118 ? 3.884 7.842 2.484 1.00 94.94 118 ALA A CA 1
ATOM 905 C C . ALA A 1 118 ? 2.845 7.087 3.340 1.00 94.94 118 ALA A C 1
ATOM 907 O O . ALA A 1 118 ? 2.311 7.667 4.288 1.00 94.94 118 ALA A O 1
ATOM 908 N N . MET A 1 119 ? 2.619 5.789 3.091 1.00 94.94 119 MET A N 1
ATOM 909 C CA . MET A 1 119 ? 1.799 4.927 3.957 1.00 94.94 119 MET A CA 1
ATOM 910 C C . MET A 1 119 ? 2.522 4.472 5.233 1.00 94.94 119 MET A C 1
ATOM 912 O O . MET A 1 119 ? 1.889 3.831 6.066 1.00 94.94 119 MET A O 1
ATOM 916 N N . LYS A 1 120 ? 3.817 4.774 5.407 1.00 95.94 120 LYS A N 1
ATOM 917 C CA . LYS A 1 120 ? 4.548 4.504 6.651 1.00 95.94 120 LYS A CA 1
ATOM 918 C C . LYS A 1 120 ? 4.084 5.461 7.747 1.00 95.94 120 LYS A C 1
ATOM 920 O O . LYS A 1 120 ? 4.109 6.685 7.567 1.00 95.94 120 LYS A O 1
ATOM 925 N N . LEU A 1 121 ? 3.690 4.887 8.876 1.00 95.88 121 LEU A N 1
ATOM 926 C CA . LEU A 1 121 ? 3.139 5.562 10.045 1.00 95.88 121 LEU A CA 1
ATOM 927 C C . LEU A 1 121 ? 3.913 5.169 11.296 1.00 95.88 121 LEU A C 1
ATOM 929 O O . LEU A 1 121 ? 4.490 4.081 11.368 1.00 95.88 121 LEU A O 1
ATOM 933 N N . THR A 1 122 ? 3.889 6.057 12.282 1.00 95.62 122 THR A N 1
ATOM 934 C CA . THR A 1 122 ? 4.485 5.820 13.605 1.00 95.62 122 THR A CA 1
ATOM 935 C C . THR A 1 122 ? 3.527 6.095 14.760 1.00 95.62 122 THR A C 1
ATOM 937 O O . THR A 1 122 ? 3.852 5.756 15.889 1.00 95.62 122 THR A O 1
ATOM 940 N N . GLN A 1 123 ? 2.363 6.699 14.496 1.00 95.06 123 GLN A N 1
ATOM 941 C CA . GLN A 1 123 ? 1.412 7.151 15.519 1.00 95.06 123 GLN A CA 1
ATOM 942 C C . GLN A 1 123 ? -0.039 6.973 15.053 1.00 95.06 123 GLN A C 1
ATOM 944 O O . GLN A 1 123 ? -0.328 7.039 13.850 1.00 95.06 123 GLN A O 1
ATOM 949 N N . GLY A 1 124 ? -0.950 6.806 16.010 1.00 95.81 124 GLY A N 1
ATOM 950 C CA . GLY A 1 124 ? -2.386 6.626 15.815 1.00 95.81 124 GLY A CA 1
ATOM 951 C C . GLY A 1 124 ? -3.032 7.771 15.049 1.00 95.81 124 GLY A C 1
ATOM 952 O O . GLY A 1 124 ? -3.783 7.515 14.108 1.00 95.81 124 GLY A O 1
ATOM 953 N N . ILE A 1 125 ? -2.651 9.020 15.337 1.00 95.00 125 ILE A N 1
ATOM 954 C CA . ILE A 1 125 ? -3.193 10.197 14.639 1.00 95.00 125 ILE A CA 1
ATOM 955 C C . ILE A 1 125 ? -2.932 10.155 13.128 1.00 95.00 125 ILE A C 1
ATOM 957 O O . ILE A 1 125 ? -3.790 10.510 12.322 1.00 95.00 125 ILE A O 1
ATOM 961 N N . GLN A 1 126 ? -1.764 9.652 12.715 1.00 95.00 126 GLN A N 1
ATOM 962 C CA . GLN A 1 126 ? -1.410 9.528 11.299 1.00 95.00 126 GLN A CA 1
ATOM 963 C C . GLN A 1 126 ? -2.259 8.448 10.616 1.00 95.00 126 GLN A C 1
ATOM 965 O O . GLN A 1 126 ? -2.671 8.611 9.466 1.00 95.00 126 GLN A O 1
ATOM 970 N N . ALA A 1 127 ? -2.533 7.349 11.328 1.00 96.31 127 ALA A N 1
ATOM 971 C CA . ALA A 1 127 ? -3.395 6.272 10.853 1.00 96.31 127 ALA A CA 1
ATOM 972 C C . ALA A 1 127 ? -4.843 6.739 10.705 1.00 96.31 127 ALA A C 1
ATOM 974 O O . ALA A 1 127 ? -5.457 6.518 9.660 1.00 96.31 127 ALA A O 1
ATOM 975 N N . LEU A 1 128 ? -5.355 7.431 11.723 1.00 95.19 128 LEU A N 1
ATOM 976 C CA . LEU A 1 128 ? -6.687 8.013 11.724 1.00 95.19 128 LEU A CA 1
ATOM 977 C C . LEU A 1 128 ? -6.857 9.000 10.563 1.00 95.19 128 LEU A C 1
ATOM 979 O O . LEU A 1 128 ? -7.823 8.896 9.808 1.00 95.19 128 LEU A O 1
ATOM 983 N N . HIS A 1 129 ? -5.881 9.889 10.360 1.00 93.44 129 HIS A N 1
ATOM 984 C CA . HIS A 1 129 ? -5.895 10.842 9.255 1.00 93.44 129 HIS A CA 1
ATOM 985 C C . HIS A 1 129 ? -5.979 10.144 7.887 1.00 93.44 129 HIS A C 1
ATOM 987 O O . HIS A 1 129 ? -6.813 10.524 7.065 1.00 93.44 129 HIS A O 1
ATOM 993 N N . LEU A 1 130 ? -5.191 9.086 7.641 1.00 94.69 130 LEU A N 1
ATOM 994 C CA . LEU A 1 130 ? -5.270 8.326 6.382 1.00 94.69 130 LEU A CA 1
ATOM 995 C C . LEU A 1 130 ? -6.605 7.594 6.195 1.00 94.69 130 LEU A C 1
ATOM 997 O O . LEU A 1 130 ? -7.100 7.514 5.071 1.00 94.69 130 LEU A O 1
ATOM 1001 N N . LEU A 1 131 ? -7.181 7.047 7.267 1.00 95.31 131 LEU A N 1
ATOM 1002 C CA . LEU A 1 131 ? -8.474 6.362 7.198 1.00 95.31 131 LEU A CA 1
ATOM 1003 C C . LEU A 1 131 ? -9.610 7.335 6.861 1.00 95.31 131 LEU A C 1
ATOM 1005 O O . LEU A 1 131 ? -10.435 7.019 6.010 1.00 95.31 131 LEU A O 1
ATOM 1009 N N . ILE A 1 132 ? -9.632 8.517 7.486 1.00 93.19 132 ILE A N 1
ATOM 1010 C CA . ILE A 1 132 ? -10.690 9.519 7.281 1.00 93.19 132 ILE A CA 1
ATOM 1011 C C . ILE A 1 132 ? -10.588 10.165 5.896 1.00 93.19 132 ILE A C 1
ATOM 1013 O O . ILE A 1 132 ? -11.606 10.390 5.247 1.00 93.19 132 ILE A O 1
ATOM 1017 N N . THR A 1 133 ? -9.374 10.459 5.427 1.00 93.69 133 THR A N 1
ATOM 1018 C CA . THR A 1 133 ? -9.161 11.169 4.151 1.00 93.69 133 THR A CA 1
ATOM 1019 C C . THR A 1 133 ? -9.278 10.276 2.917 1.00 93.69 133 THR A C 1
ATOM 1021 O O . THR A 1 133 ? -9.386 10.784 1.803 1.00 93.69 133 THR A O 1
ATOM 1024 N N . SER A 1 134 ? -9.271 8.951 3.081 1.00 96.19 134 SER A N 1
ATOM 1025 C CA . SER A 1 134 ? -9.343 8.017 1.960 1.00 96.19 134 SER A CA 1
ATOM 1026 C C . SER A 1 134 ? -10.778 7.809 1.485 1.00 96.19 134 SER A C 1
ATOM 1028 O O . SER A 1 134 ? -11.593 7.185 2.163 1.00 96.19 134 SER A O 1
ATOM 1030 N N . THR A 1 135 ? -11.047 8.218 0.249 1.00 95.56 135 THR A N 1
ATOM 1031 C CA . THR A 1 135 ? -12.290 7.908 -0.473 1.00 95.56 135 THR A CA 1
ATOM 1032 C C . THR A 1 135 ? -12.503 6.398 -0.597 1.00 95.56 135 THR A C 1
ATOM 1034 O O . THR A 1 135 ? -13.604 5.903 -0.389 1.00 95.56 135 THR A O 1
ATOM 1037 N N . ARG A 1 136 ? -11.428 5.623 -0.806 1.00 95.12 136 ARG A N 1
ATOM 1038 C CA . ARG A 1 136 ? -11.502 4.151 -0.881 1.00 95.12 136 ARG A CA 1
ATOM 1039 C C . ARG A 1 136 ? -11.974 3.511 0.423 1.00 95.12 136 ARG A C 1
ATOM 1041 O O . ARG A 1 136 ? -12.586 2.446 0.382 1.00 95.12 136 ARG A O 1
ATOM 1048 N N . ILE A 1 137 ? -11.608 4.104 1.559 1.00 95.50 137 ILE A N 1
ATOM 1049 C CA . ILE A 1 137 ? -12.025 3.655 2.890 1.00 95.50 137 ILE A CA 1
ATOM 1050 C C . ILE A 1 137 ? -13.449 4.121 3.177 1.00 95.50 137 ILE A C 1
ATOM 1052 O O . ILE A 1 137 ? -14.231 3.337 3.701 1.00 95.50 137 ILE A O 1
ATOM 1056 N N . GLN A 1 138 ? -13.810 5.345 2.785 1.00 94.00 138 GLN A N 1
ATOM 1057 C CA . GLN A 1 138 ? -15.185 5.841 2.881 1.00 94.00 138 GLN A CA 1
ATOM 1058 C C . GLN A 1 138 ? -16.159 4.951 2.094 1.00 94.00 138 GLN A C 1
ATOM 1060 O O . GLN A 1 138 ? -17.181 4.556 2.648 1.00 94.00 138 GLN A O 1
ATOM 1065 N N . ASP A 1 139 ? -15.804 4.542 0.872 1.00 92.56 139 ASP A N 1
ATOM 1066 C CA . ASP A 1 139 ? -16.588 3.589 0.072 1.00 92.56 139 ASP A CA 1
ATOM 1067 C C . ASP A 1 139 ? -16.755 2.235 0.782 1.00 92.56 139 ASP A C 1
ATOM 1069 O O . ASP A 1 139 ? -17.833 1.643 0.763 1.00 92.56 139 ASP A O 1
ATOM 1073 N N . ASP A 1 140 ? -15.682 1.728 1.406 1.00 91.00 140 ASP A N 1
ATOM 1074 C CA . ASP A 1 140 ? -15.733 0.501 2.210 1.00 91.00 140 ASP A CA 1
ATOM 1075 C C . ASP A 1 140 ? -16.679 0.671 3.405 1.00 91.00 140 ASP A C 1
ATOM 1077 O O . ASP A 1 140 ? -17.490 -0.210 3.661 1.00 91.00 140 ASP A O 1
ATOM 1081 N N . LEU A 1 141 ? -16.591 1.784 4.137 1.00 91.12 141 LEU A N 1
ATOM 1082 C CA . LEU A 1 141 ? -17.408 2.042 5.326 1.00 91.12 141 LEU A CA 1
ATOM 1083 C C . LEU A 1 141 ? -18.882 2.275 4.991 1.00 91.12 141 LEU A C 1
ATOM 1085 O O . LEU A 1 141 ? -19.739 1.793 5.730 1.00 91.12 141 LEU A O 1
ATOM 1089 N N . ALA A 1 142 ? -19.177 2.933 3.867 1.00 90.06 142 ALA A N 1
ATOM 1090 C CA . ALA A 1 142 ? -20.541 3.143 3.388 1.00 90.06 142 ALA A CA 1
ATOM 1091 C C . ALA A 1 142 ? -21.292 1.811 3.232 1.00 90.06 142 ALA A C 1
ATOM 1093 O O . ALA A 1 142 ? -22.449 1.698 3.636 1.00 90.06 142 ALA A O 1
ATOM 1094 N N . TYR A 1 143 ? -20.599 0.773 2.753 1.00 86.00 143 TYR A N 1
ATOM 1095 C CA . TYR A 1 143 ? -21.145 -0.579 2.651 1.00 86.00 143 TYR A CA 1
ATOM 1096 C C . TYR A 1 143 ? -21.574 -1.148 4.012 1.00 86.00 143 TYR A C 1
ATOM 1098 O O . TYR A 1 143 ? -22.650 -1.721 4.119 1.00 86.00 143 TYR A O 1
ATOM 1106 N N . TYR A 1 144 ? -20.791 -0.949 5.080 1.00 84.69 144 TYR A N 1
ATOM 1107 C CA . TYR A 1 144 ? -21.145 -1.428 6.430 1.00 84.69 144 TYR A CA 1
ATOM 1108 C C . TYR A 1 144 ? -22.280 -0.632 7.089 1.00 84.69 144 TYR A C 1
ATOM 1110 O O . TYR A 1 144 ? -22.859 -1.085 8.080 1.00 84.69 144 TYR A O 1
ATOM 1118 N N . THR A 1 145 ? -22.587 0.553 6.561 1.00 83.94 145 THR A N 1
ATOM 1119 C CA . THR A 1 145 ? -23.716 1.376 7.010 1.00 83.94 145 THR A CA 1
ATOM 1120 C C . THR A 1 145 ? -24.991 1.147 6.201 1.00 83.94 145 THR A C 1
ATOM 1122 O O . THR A 1 145 ? -26.061 1.555 6.652 1.00 83.94 145 THR A O 1
ATOM 1125 N N . ASP A 1 146 ? -24.898 0.488 5.043 1.00 84.12 146 ASP A N 1
ATOM 1126 C CA . ASP A 1 146 ? -26.054 0.160 4.212 1.00 84.12 146 ASP A CA 1
ATOM 1127 C C . ASP A 1 146 ? -26.900 -0.961 4.843 1.00 84.12 146 ASP A C 1
ATOM 1129 O O . ASP A 1 146 ? -26.389 -1.853 5.525 1.00 84.12 146 ASP A O 1
ATOM 1133 N N . ASN A 1 147 ? -28.216 -0.921 4.626 1.00 70.50 147 ASN A N 1
ATOM 1134 C CA . ASN A 1 147 ? -29.190 -1.769 5.319 1.00 70.50 147 ASN A CA 1
ATOM 1135 C C . ASN A 1 147 ? -28.969 -3.269 5.088 1.00 70.50 147 ASN A C 1
ATOM 1137 O O . ASN A 1 147 ? -29.271 -4.062 5.977 1.00 70.50 147 ASN A O 1
ATOM 1141 N N . GLU A 1 148 ? -28.434 -3.661 3.930 1.00 77.50 148 GLU A N 1
ATOM 1142 C CA . GLU A 1 148 ? -28.161 -5.066 3.603 1.00 77.50 148 GLU A CA 1
ATOM 1143 C C . GLU A 1 148 ? -27.017 -5.655 4.448 1.00 77.50 148 GLU A C 1
ATOM 1145 O O . GLU A 1 148 ? -27.034 -6.840 4.782 1.00 77.50 148 GLU A O 1
ATOM 1150 N N . TYR A 1 149 ? -26.059 -4.823 4.865 1.00 72.75 149 TYR A N 1
ATOM 1151 C CA . TYR A 1 149 ? -24.861 -5.253 5.596 1.00 72.75 149 TYR A CA 1
ATOM 1152 C C . TYR A 1 149 ? -24.760 -4.645 6.992 1.00 72.75 149 TYR A C 1
ATOM 1154 O O . TYR A 1 149 ? -23.748 -4.839 7.675 1.00 72.75 149 TYR A O 1
ATOM 1162 N N . LYS A 1 150 ? -25.810 -3.956 7.446 1.00 76.88 150 LYS A N 1
ATOM 1163 C CA . LYS A 1 150 ? -25.889 -3.335 8.766 1.00 76.88 150 LYS A CA 1
ATOM 1164 C C . LYS A 1 150 ? -25.623 -4.377 9.856 1.00 76.88 150 LYS A C 1
ATOM 1166 O O . LYS A 1 150 ? -26.298 -5.398 9.951 1.00 76.88 150 LYS A O 1
ATOM 1171 N N . GLY A 1 151 ? -24.613 -4.111 10.682 1.00 74.88 151 GLY A N 1
ATOM 1172 C CA . GLY A 1 151 ? -24.154 -5.027 11.736 1.00 74.88 151 GLY A CA 1
ATOM 1173 C C . GLY A 1 151 ? -23.047 -5.998 11.310 1.00 74.88 151 GLY A C 1
ATOM 1174 O O . GLY A 1 151 ? -22.529 -6.736 12.150 1.00 74.88 151 GLY A O 1
ATOM 1175 N N . SER A 1 152 ? -22.627 -5.977 10.041 1.00 84.88 152 SER A N 1
ATOM 1176 C CA . SER A 1 152 ? -21.431 -6.697 9.602 1.00 84.88 152 SER A CA 1
ATOM 1177 C C . SER A 1 152 ? -20.191 -6.124 10.283 1.00 84.88 152 SER A C 1
ATOM 1179 O O . SER A 1 152 ? -20.016 -4.909 10.389 1.00 84.88 152 SER A O 1
ATOM 1181 N N . LYS A 1 153 ? -19.310 -7.011 10.743 1.00 88.69 153 LYS A N 1
ATOM 1182 C CA . LYS A 1 153 ? -18.067 -6.619 11.410 1.00 88.69 153 LYS A CA 1
ATOM 1183 C C . LYS A 1 153 ? -17.004 -6.256 10.388 1.00 88.69 153 LYS A C 1
ATOM 1185 O O . LYS A 1 153 ? -16.830 -6.944 9.381 1.00 88.69 153 LYS A O 1
ATOM 1190 N N . TYR A 1 154 ? -16.223 -5.236 10.709 1.00 91.06 154 TYR A N 1
ATOM 1191 C CA . TYR A 1 154 ? -14.991 -4.926 10.001 1.00 91.06 154 TYR A CA 1
ATOM 1192 C C . TYR A 1 154 ? -13.832 -4.782 10.976 1.00 91.06 154 TYR A C 1
ATOM 1194 O O . TYR A 1 154 ? -14.000 -4.673 12.192 1.00 91.06 154 TYR A O 1
ATOM 1202 N N . ASN A 1 155 ? -12.636 -4.830 10.405 1.00 94.38 155 ASN A N 1
ATOM 1203 C CA . ASN A 1 155 ? -11.388 -4.793 11.131 1.00 94.38 155 ASN A CA 1
ATOM 1204 C C . ASN A 1 155 ? -10.572 -3.595 10.671 1.00 94.38 155 ASN A C 1
ATOM 1206 O O . ASN A 1 155 ? -10.417 -3.381 9.466 1.00 94.38 155 ASN A O 1
ATOM 1210 N N . ILE A 1 156 ? -9.984 -2.883 11.625 1.00 96.06 156 ILE A N 1
ATOM 1211 C CA . ILE A 1 156 ? -8.832 -2.021 11.381 1.00 96.06 156 ILE A CA 1
ATOM 1212 C C . ILE A 1 156 ? -7.593 -2.870 11.642 1.00 96.06 156 ILE A C 1
ATOM 1214 O O . ILE A 1 156 ? -7.435 -3.470 12.707 1.00 96.06 156 ILE A O 1
ATOM 1218 N N . ILE A 1 157 ? -6.735 -2.973 10.635 1.00 97.12 157 ILE A N 1
ATOM 1219 C CA . ILE A 1 157 ? -5.590 -3.876 10.636 1.00 97.12 157 ILE A CA 1
ATOM 1220 C C . ILE A 1 157 ? -4.315 -3.041 10.621 1.00 97.12 157 ILE A C 1
ATOM 1222 O O . ILE A 1 157 ? -4.096 -2.255 9.694 1.00 97.12 157 ILE A O 1
ATOM 1226 N N . LEU A 1 158 ? -3.463 -3.259 11.623 1.00 97.38 158 LEU A N 1
ATOM 1227 C CA . LEU A 1 158 ? -2.128 -2.674 11.722 1.00 97.38 158 LEU A CA 1
ATOM 1228 C C . LEU A 1 158 ? -1.100 -3.724 11.315 1.00 97.38 158 LEU A C 1
ATOM 1230 O O . LEU A 1 158 ? -1.065 -4.830 11.871 1.00 97.38 158 LEU A O 1
ATOM 1234 N N . ARG A 1 159 ? -0.270 -3.382 10.332 1.00 95.50 159 ARG A N 1
ATOM 1235 C CA . ARG A 1 159 ? 0.783 -4.260 9.818 1.00 95.50 159 ARG A CA 1
ATOM 1236 C C . ARG A 1 159 ? 2.112 -3.542 9.867 1.00 95.50 159 ARG A C 1
ATOM 1238 O O . ARG A 1 159 ? 2.177 -2.366 9.519 1.00 95.50 159 ARG A O 1
ATOM 1245 N N . GLU A 1 160 ? 3.153 -4.278 10.234 1.00 96.31 160 GLU A N 1
ATOM 1246 C CA . GLU A 1 160 ? 4.532 -3.817 10.102 1.00 96.31 160 GLU A CA 1
ATOM 1247 C C . GLU A 1 160 ? 4.757 -3.225 8.705 1.00 96.31 160 GLU A C 1
ATOM 1249 O O . GLU A 1 160 ? 4.390 -3.822 7.680 1.00 96.31 160 GLU A O 1
ATOM 1254 N N . PHE A 1 161 ? 5.344 -2.031 8.675 1.00 95.81 161 PHE A N 1
ATOM 1255 C CA . PHE A 1 161 ? 5.765 -1.417 7.432 1.00 95.81 161 PHE A CA 1
ATOM 1256 C C . PHE A 1 161 ? 7.069 -2.078 6.989 1.00 95.81 161 PHE A C 1
ATOM 1258 O O . PHE A 1 161 ? 8.137 -1.797 7.524 1.00 95.81 161 PHE A O 1
ATOM 1265 N N . ALA A 1 162 ? 6.968 -2.961 6.001 1.00 92.19 162 ALA A N 1
ATOM 1266 C CA . ALA A 1 162 ? 8.122 -3.576 5.367 1.00 92.19 162 ALA A CA 1
ATOM 1267 C C . ALA A 1 162 ? 8.476 -2.805 4.096 1.00 92.19 162 ALA A C 1
ATOM 1269 O O . ALA A 1 162 ? 7.606 -2.583 3.253 1.00 92.19 162 ALA A O 1
ATOM 1270 N N . ASP A 1 163 ? 9.748 -2.444 3.955 1.00 90.38 163 ASP A N 1
ATOM 1271 C CA . ASP A 1 163 ? 10.268 -1.920 2.698 1.00 90.38 163 ASP A CA 1
ATOM 1272 C C . ASP A 1 163 ? 10.395 -3.051 1.668 1.00 90.38 163 ASP A C 1
ATOM 1274 O O . ASP A 1 163 ? 10.787 -4.175 1.996 1.00 90.38 163 ASP A O 1
ATOM 1278 N N . PHE A 1 164 ? 10.032 -2.763 0.424 1.00 90.38 164 PHE A N 1
ATOM 1279 C CA . PHE A 1 164 ? 10.169 -3.683 -0.693 1.00 90.38 164 PHE A CA 1
ATOM 1280 C C . PHE A 1 164 ? 10.351 -2.912 -1.997 1.00 90.38 164 PHE A C 1
ATOM 1282 O O . PHE A 1 164 ? 9.863 -1.796 -2.177 1.00 90.38 164 PHE A O 1
ATOM 1289 N N . LEU A 1 165 ? 11.043 -3.539 -2.946 1.00 89.19 165 LEU A N 1
ATOM 1290 C CA . LEU A 1 165 ? 11.197 -2.986 -4.284 1.00 89.19 165 LEU A CA 1
ATOM 1291 C C . LEU A 1 165 ? 9.856 -3.097 -5.026 1.00 89.19 165 LEU A C 1
ATOM 1293 O O . LEU A 1 165 ? 9.355 -4.217 -5.152 1.00 89.19 165 LEU A O 1
ATOM 1297 N N . PRO A 1 166 ? 9.283 -1.998 -5.561 1.00 89.12 166 PRO A N 1
ATOM 1298 C CA . PRO A 1 166 ? 8.018 -2.062 -6.298 1.00 89.12 166 PRO A CA 1
ATOM 1299 C C . PRO A 1 166 ? 8.058 -3.014 -7.493 1.00 89.12 166 PRO A C 1
ATOM 1301 O O . PRO A 1 166 ? 7.035 -3.587 -7.861 1.00 89.12 166 PRO A O 1
ATOM 1304 N N . GLU A 1 167 ? 9.242 -3.223 -8.080 1.00 91.44 167 GLU A N 1
ATOM 1305 C CA . GLU A 1 167 ? 9.419 -4.181 -9.170 1.00 91.44 167 GLU A CA 1
ATOM 1306 C C . GLU A 1 167 ? 9.097 -5.626 -8.749 1.00 91.44 167 GLU A C 1
ATOM 1308 O O . GLU A 1 167 ? 8.696 -6.429 -9.587 1.00 91.44 167 GLU A O 1
ATOM 1313 N N . LEU A 1 168 ? 9.215 -5.938 -7.453 1.00 93.69 168 LEU A N 1
ATOM 1314 C CA . LEU A 1 168 ? 8.971 -7.258 -6.869 1.00 93.69 168 LEU A CA 1
ATOM 1315 C C . LEU A 1 168 ? 7.579 -7.391 -6.219 1.00 93.69 168 LEU A C 1
ATOM 1317 O O . LEU A 1 168 ? 7.337 -8.337 -5.468 1.00 93.69 168 LEU A O 1
ATOM 1321 N N . GLU A 1 169 ? 6.651 -6.471 -6.500 1.00 94.44 169 GLU A N 1
ATOM 1322 C CA . GLU A 1 169 ? 5.235 -6.627 -6.149 1.00 94.44 169 GLU A CA 1
ATOM 1323 C C . GLU A 1 169 ? 4.486 -7.302 -7.310 1.00 94.44 169 GLU A C 1
ATOM 1325 O O . GLU A 1 169 ? 4.403 -6.763 -8.417 1.00 94.44 169 GLU A O 1
ATOM 1330 N N . PHE A 1 170 ? 3.908 -8.480 -7.057 1.00 95.69 170 PHE A N 1
ATOM 1331 C CA . PHE A 1 170 ? 3.209 -9.278 -8.068 1.00 95.69 170 PHE A CA 1
ATOM 1332 C C . PHE A 1 170 ? 1.735 -9.471 -7.734 1.00 95.69 170 PHE A C 1
ATOM 1334 O O . PHE A 1 170 ? 1.322 -9.499 -6.574 1.00 95.69 170 PHE A O 1
ATOM 1341 N N . ARG A 1 171 ? 0.935 -9.664 -8.782 1.00 95.31 171 ARG A N 1
ATOM 1342 C CA . ARG A 1 171 ? -0.428 -10.177 -8.691 1.00 95.31 171 ARG A CA 1
ATOM 1343 C C . ARG A 1 171 ? -0.451 -11.581 -9.269 1.00 95.31 171 ARG A C 1
ATOM 1345 O O . ARG A 1 171 ? -0.088 -11.779 -10.425 1.00 95.31 171 ARG A O 1
ATOM 1352 N N . VAL A 1 172 ? -0.894 -12.535 -8.460 1.00 95.88 172 VAL A N 1
ATOM 1353 C CA . VAL A 1 172 ? -1.003 -13.937 -8.862 1.00 95.88 172 VAL A CA 1
ATOM 1354 C C . VAL A 1 1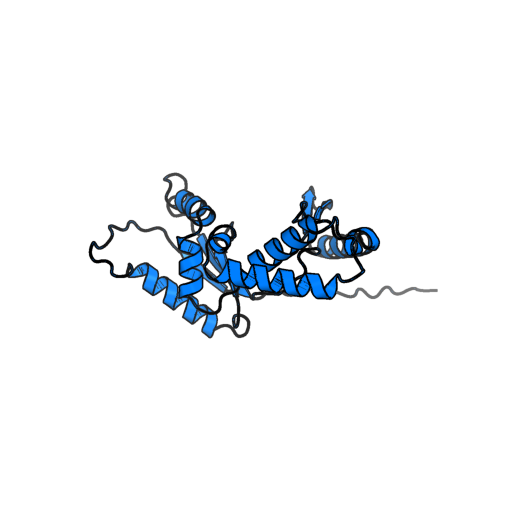72 ? -2.469 -14.332 -8.947 1.00 95.88 172 VAL A C 1
ATOM 1356 O O . VAL A 1 172 ? -3.259 -14.008 -8.061 1.00 95.88 172 VAL A O 1
ATOM 1359 N N . PHE A 1 173 ? -2.824 -15.027 -10.020 1.00 95.56 173 PHE A N 1
ATOM 1360 C CA . PHE A 1 173 ? -4.170 -15.517 -10.279 1.00 95.56 173 PHE A CA 1
ATOM 1361 C C . PHE A 1 173 ? -4.196 -17.026 -10.064 1.00 95.56 173 PHE A C 1
ATOM 1363 O O . PHE A 1 173 ? -3.453 -17.764 -10.715 1.00 95.56 173 PHE A O 1
ATOM 1370 N N . VAL A 1 174 ? -5.052 -17.491 -9.156 1.00 95.31 174 VAL A N 1
ATOM 1371 C CA . VAL A 1 174 ? -5.178 -18.907 -8.797 1.00 95.31 174 VAL A CA 1
ATOM 1372 C C . VAL A 1 174 ? -6.571 -19.397 -9.167 1.00 95.31 174 VAL A C 1
ATOM 1374 O O . VAL A 1 174 ? -7.568 -18.782 -8.794 1.00 95.31 174 VAL A O 1
ATOM 1377 N N . PHE A 1 175 ? -6.642 -20.523 -9.873 1.00 95.75 175 PHE A N 1
ATOM 1378 C CA . PHE A 1 175 ? -7.892 -21.201 -10.201 1.00 95.75 175 PHE A CA 1
ATOM 1379 C C . PHE A 1 175 ? -7.727 -22.703 -9.998 1.00 95.75 175 PHE A C 1
ATOM 1381 O O . PHE A 1 175 ? -6.715 -23.280 -10.391 1.00 95.75 175 PHE A O 1
ATOM 1388 N N . ASN A 1 176 ? -8.712 -23.335 -9.355 1.00 94.62 176 ASN A N 1
ATOM 1389 C CA . ASN A 1 176 ? -8.678 -24.758 -9.010 1.00 94.62 176 ASN A CA 1
ATOM 1390 C C . ASN A 1 176 ? -7.357 -25.185 -8.331 1.00 94.62 176 ASN A C 1
ATOM 1392 O O . ASN A 1 176 ? -6.709 -26.144 -8.749 1.00 94.62 176 ASN A O 1
ATOM 1396 N N . LYS A 1 177 ? -6.939 -24.408 -7.319 1.00 92.88 177 LYS A N 1
ATOM 1397 C CA . LYS A 1 177 ? -5.686 -24.591 -6.560 1.00 92.88 177 LYS A CA 1
ATOM 1398 C C . LYS A 1 177 ? -4.409 -24.607 -7.412 1.00 92.88 177 LYS A C 1
ATOM 1400 O O . LYS A 1 177 ? -3.409 -25.193 -7.020 1.00 92.88 177 LYS A O 1
ATOM 1405 N N . LYS A 1 178 ? -4.428 -23.975 -8.586 1.00 91.94 178 LYS A N 1
ATOM 1406 C CA . LYS A 1 178 ? -3.264 -23.858 -9.469 1.00 91.94 178 LYS A CA 1
ATOM 1407 C C . LYS A 1 178 ? -3.022 -22.407 -9.840 1.00 91.94 178 LYS A C 1
ATOM 1409 O O . LYS A 1 178 ? -3.967 -21.674 -10.136 1.00 91.94 178 LYS A O 1
ATOM 1414 N N . VAL A 1 179 ? -1.754 -22.007 -9.853 1.00 95.31 179 VAL A N 1
ATOM 1415 C CA . VAL A 1 179 ? -1.338 -20.723 -10.425 1.00 95.31 179 VAL A CA 1
ATOM 1416 C C . VAL A 1 179 ? -1.645 -20.741 -11.923 1.00 95.31 179 VAL A C 1
ATOM 1418 O O . VAL A 1 179 ? -1.252 -21.662 -12.634 1.00 95.31 179 VAL A O 1
ATOM 1421 N N . THR A 1 180 ? -2.382 -19.736 -12.391 1.00 95.62 180 THR A N 1
ATOM 1422 C CA . THR A 1 180 ? -2.809 -19.600 -13.797 1.00 95.62 180 THR A CA 1
ATOM 1423 C C . THR A 1 180 ? -2.137 -18.441 -14.510 1.00 95.62 180 THR A C 1
ATOM 1425 O O . THR A 1 180 ? -1.913 -18.514 -15.714 1.00 95.62 180 THR A O 1
ATOM 1428 N N . ALA A 1 181 ? -1.807 -17.378 -13.780 1.00 95.56 181 ALA A N 1
ATOM 1429 C CA . ALA A 1 181 ? -1.077 -16.240 -14.310 1.00 95.56 181 ALA A CA 1
ATOM 1430 C C . ALA A 1 181 ? -0.364 -15.487 -13.185 1.00 95.56 181 ALA A C 1
ATOM 1432 O O . ALA A 1 181 ? -0.829 -15.461 -12.041 1.00 95.56 181 ALA A O 1
ATOM 1433 N N . VAL A 1 182 ? 0.736 -14.828 -13.541 1.00 95.56 182 VAL A N 1
ATOM 1434 C CA . VAL A 1 182 ? 1.470 -13.891 -12.688 1.00 95.56 182 VAL A CA 1
ATOM 1435 C C . VAL A 1 182 ? 1.703 -12.619 -13.492 1.00 95.56 182 VAL A C 1
ATOM 1437 O O . VAL A 1 182 ? 2.172 -12.677 -14.627 1.00 95.56 182 VAL A O 1
ATOM 1440 N N . THR A 1 183 ? 1.379 -11.466 -12.915 1.00 95.31 183 THR A N 1
ATOM 1441 C CA . THR A 1 183 ? 1.686 -10.157 -13.504 1.00 95.31 183 THR A CA 1
ATOM 1442 C C . THR A 1 183 ? 2.423 -9.293 -12.494 1.00 95.31 183 THR A C 1
ATOM 1444 O O . THR A 1 183 ? 2.243 -9.444 -11.283 1.00 95.31 183 THR A O 1
ATOM 1447 N N . GLN A 1 184 ? 3.210 -8.333 -12.973 1.00 94.44 184 GLN A N 1
ATOM 1448 C CA . GLN A 1 184 ? 3.674 -7.252 -12.111 1.00 94.44 184 GLN A CA 1
ATOM 1449 C C . GLN A 1 184 ? 2.467 -6.440 -11.618 1.00 94.44 184 GLN A C 1
ATOM 1451 O O . GLN A 1 184 ? 1.508 -6.222 -12.365 1.00 94.44 184 GLN A O 1
ATOM 1456 N N . TYR A 1 185 ? 2.479 -6.025 -10.351 1.00 92.19 185 TYR A N 1
ATOM 1457 C CA . TYR A 1 185 ? 1.371 -5.270 -9.764 1.00 92.19 185 TYR A CA 1
ATOM 1458 C C . TYR A 1 185 ? 1.269 -3.857 -10.346 1.00 92.19 185 TYR A C 1
ATOM 1460 O O . TYR A 1 185 ? 0.165 -3.354 -10.555 1.00 92.19 185 TYR A O 1
ATOM 1468 N N . ASN A 1 186 ? 2.416 -3.239 -10.626 1.00 89.38 186 ASN A N 1
ATOM 1469 C CA . ASN A 1 186 ? 2.519 -1.957 -11.304 1.00 89.38 186 ASN A CA 1
ATOM 1470 C C . ASN A 1 186 ? 2.922 -2.158 -12.778 1.00 89.38 186 ASN A C 1
ATOM 1472 O O . ASN A 1 186 ? 4.111 -2.287 -13.057 1.00 89.38 186 ASN A O 1
ATOM 1476 N N . PRO A 1 187 ? 1.969 -2.156 -13.725 1.00 87.88 187 PRO A N 1
ATOM 1477 C CA . PRO A 1 187 ? 2.265 -2.366 -15.140 1.00 87.88 187 PRO A CA 1
ATOM 1478 C C . PRO A 1 187 ? 2.777 -1.106 -15.859 1.00 87.88 187 PRO A C 1
ATOM 1480 O O . PRO A 1 187 ? 3.085 -1.180 -17.045 1.00 87.88 187 PRO A O 1
ATOM 1483 N N . LEU A 1 188 ? 2.813 0.055 -15.189 1.00 90.88 188 LEU A N 1
ATOM 1484 C CA . LEU A 1 188 ? 3.194 1.329 -15.811 1.00 90.88 188 LEU A CA 1
ATOM 1485 C C . LEU A 1 188 ? 4.706 1.572 -15.796 1.00 90.88 188 LEU A C 1
ATOM 1487 O O . LEU A 1 188 ? 5.193 2.397 -16.565 1.00 90.88 188 LEU A O 1
ATOM 1491 N N . CYS A 1 189 ? 5.438 0.871 -14.930 1.00 90.25 189 CYS A N 1
ATOM 1492 C CA . CYS A 1 189 ? 6.889 0.951 -14.862 1.00 90.25 189 CYS A CA 1
ATOM 1493 C C . CYS A 1 189 ? 7.527 -0.246 -15.569 1.00 90.25 189 CYS A C 1
ATOM 1495 O O . CYS A 1 189 ? 7.142 -1.395 -15.370 1.00 90.25 189 CYS A O 1
ATOM 1497 N N . TYR A 1 190 ? 8.561 0.029 -16.350 1.00 89.12 190 TYR A N 1
ATOM 1498 C CA . TYR A 1 190 ? 9.444 -0.957 -16.934 1.00 89.12 190 TYR A CA 1
ATOM 1499 C C . TYR A 1 190 ? 10.693 -1.145 -16.069 1.00 89.12 190 TYR A C 1
ATOM 1501 O O . TYR A 1 190 ? 11.390 -0.183 -15.739 1.00 89.12 190 TYR A O 1
ATOM 1509 N N . PHE A 1 191 ? 11.004 -2.403 -15.759 1.00 90.25 191 PHE A N 1
ATOM 1510 C CA . PHE A 1 191 ? 12.153 -2.790 -14.946 1.00 90.25 191 PHE A CA 1
ATOM 1511 C C . PHE A 1 191 ? 13.021 -3.806 -15.712 1.00 90.25 191 PHE A C 1
ATOM 1513 O O . PHE A 1 191 ? 12.677 -4.992 -15.759 1.00 90.25 191 PHE A O 1
ATOM 1520 N N . PRO A 1 192 ? 14.143 -3.384 -16.330 1.00 87.75 192 PRO A N 1
ATOM 1521 C CA . PRO A 1 192 ? 15.010 -4.267 -17.114 1.00 87.75 192 PRO A CA 1
ATOM 1522 C C . PRO A 1 192 ? 15.517 -5.468 -16.318 1.00 87.75 192 PRO A C 1
ATOM 1524 O O . PRO A 1 192 ? 15.448 -6.593 -16.805 1.00 87.75 192 PRO A O 1
ATOM 1527 N N . ARG A 1 193 ? 15.933 -5.248 -15.062 1.00 88.44 193 ARG A N 1
ATOM 1528 C CA . ARG A 1 193 ? 16.429 -6.311 -14.172 1.00 88.44 193 ARG A CA 1
ATOM 1529 C C . ARG A 1 193 ? 15.385 -7.403 -13.959 1.00 88.44 193 ARG A C 1
ATOM 1531 O O . ARG A 1 193 ? 15.712 -8.587 -14.007 1.00 88.44 193 ARG A O 1
ATOM 1538 N N . LEU A 1 194 ? 14.124 -7.015 -13.760 1.00 92.69 194 LEU A N 1
ATOM 1539 C CA . LEU A 1 194 ? 13.028 -7.969 -13.648 1.00 92.69 194 LEU A CA 1
ATOM 1540 C C . LEU A 1 194 ? 12.779 -8.696 -14.971 1.00 92.69 194 LEU A C 1
ATOM 1542 O O . LEU A 1 194 ? 12.602 -9.910 -14.960 1.00 92.69 194 LEU A O 1
ATOM 1546 N N . LYS A 1 195 ? 12.786 -7.989 -16.109 1.00 93.25 195 LYS A N 1
ATOM 1547 C CA . LYS A 1 195 ? 12.611 -8.620 -17.427 1.00 93.25 195 LYS A CA 1
ATOM 1548 C C . LYS A 1 195 ? 13.674 -9.689 -17.679 1.00 93.25 195 LYS A C 1
ATOM 1550 O O . LYS A 1 195 ? 13.340 -10.780 -18.138 1.00 93.25 195 LYS A O 1
ATOM 1555 N N . GLU A 1 196 ? 14.932 -9.396 -17.372 1.00 95.12 196 GLU A N 1
ATOM 1556 C CA . GLU A 1 196 ? 16.049 -10.332 -17.539 1.00 95.12 196 GLU A CA 1
ATOM 1557 C C . GLU A 1 196 ? 15.911 -11.557 -16.628 1.00 95.12 196 GLU A C 1
ATOM 1559 O O . GLU A 1 196 ? 16.190 -12.678 -17.053 1.00 95.12 196 GLU A O 1
ATOM 1564 N N . ARG A 1 197 ? 15.409 -11.362 -15.403 1.00 95.25 197 ARG A N 1
ATOM 1565 C CA . ARG A 1 197 ? 15.326 -12.402 -14.364 1.00 95.25 197 ARG A CA 1
ATOM 1566 C C . ARG A 1 197 ? 13.930 -13.000 -14.167 1.00 95.25 197 ARG A C 1
ATOM 1568 O O . ARG A 1 197 ? 13.719 -13.740 -13.208 1.00 95.25 197 ARG A O 1
ATOM 1575 N N . HIS A 1 198 ? 12.972 -12.720 -15.053 1.00 95.19 198 HIS A N 1
ATOM 1576 C CA . HIS A 1 198 ? 11.562 -13.069 -14.827 1.00 95.19 198 HIS A CA 1
ATOM 1577 C C . HIS A 1 198 ? 11.340 -14.568 -14.583 1.00 95.19 198 HIS A C 1
ATOM 1579 O O . HIS A 1 198 ? 10.520 -14.915 -13.744 1.00 95.19 198 HIS A O 1
ATOM 1585 N N . LYS A 1 199 ? 12.107 -15.451 -15.241 1.00 96.56 199 LYS A N 1
ATOM 1586 C CA . LYS A 1 199 ? 12.009 -16.910 -15.052 1.00 96.56 199 LYS A CA 1
ATOM 1587 C C . LYS A 1 199 ? 12.427 -17.365 -13.652 1.00 96.56 199 LYS A C 1
ATOM 1589 O O . LYS A 1 199 ? 11.827 -18.281 -13.100 1.00 96.56 199 LYS A O 1
ATOM 1594 N N . GLU A 1 200 ? 13.456 -16.739 -13.077 1.00 96.94 200 GLU A N 1
ATOM 1595 C CA . GLU A 1 200 ? 13.894 -17.029 -11.704 1.00 96.94 200 GLU A CA 1
ATOM 1596 C C . GLU A 1 200 ? 12.818 -16.601 -10.706 1.00 96.94 200 GLU A C 1
ATOM 1598 O O . GLU A 1 200 ? 12.469 -17.349 -9.797 1.00 96.94 200 GLU A O 1
ATOM 1603 N N . VAL A 1 201 ? 12.268 -15.403 -10.911 1.00 96.06 201 VAL A N 1
ATOM 1604 C CA . VAL A 1 201 ? 11.221 -14.837 -10.058 1.00 96.06 201 VAL A CA 1
ATOM 1605 C C . VAL A 1 201 ? 9.932 -15.656 -10.147 1.00 96.06 201 VAL A C 1
ATOM 1607 O O . VAL A 1 201 ? 9.351 -15.993 -9.118 1.00 96.06 201 VAL A O 1
ATOM 1610 N N . GLU A 1 202 ? 9.515 -16.029 -11.357 1.00 95.38 202 GLU A N 1
ATOM 1611 C CA . GLU A 1 202 ? 8.359 -16.894 -11.605 1.00 95.38 202 GLU A CA 1
ATOM 1612 C C . GLU A 1 202 ? 8.490 -18.223 -10.859 1.00 95.38 202 GLU A C 1
ATOM 1614 O O . GLU A 1 202 ? 7.566 -18.620 -10.149 1.00 95.38 202 GLU A O 1
ATOM 1619 N N . LYS A 1 203 ? 9.655 -18.876 -10.959 1.00 95.69 203 LYS A N 1
ATOM 1620 C CA . LYS A 1 203 ? 9.921 -20.136 -10.261 1.00 95.69 203 LYS A CA 1
ATOM 1621 C C . LYS A 1 203 ? 9.717 -19.996 -8.750 1.00 95.69 203 LYS A C 1
ATOM 1623 O O . LYS A 1 203 ? 8.979 -20.788 -8.173 1.00 95.69 203 LYS A O 1
ATOM 1628 N N . VAL A 1 204 ? 10.302 -18.965 -8.133 1.00 96.25 204 VAL A N 1
ATOM 1629 C CA . VAL A 1 204 ? 10.177 -18.719 -6.684 1.00 96.25 204 VAL A CA 1
ATOM 1630 C C . VAL A 1 204 ? 8.720 -18.477 -6.274 1.00 96.25 204 VAL A C 1
ATOM 1632 O O . VAL A 1 204 ? 8.273 -19.007 -5.258 1.00 96.25 204 VAL A O 1
ATOM 1635 N N . ILE A 1 205 ? 7.960 -17.708 -7.062 1.00 95.38 205 ILE A N 1
ATOM 1636 C CA . ILE A 1 205 ? 6.537 -17.441 -6.792 1.00 95.38 205 ILE A CA 1
ATOM 1637 C C . ILE A 1 205 ? 5.718 -18.735 -6.851 1.00 95.38 205 ILE A C 1
ATOM 1639 O O . ILE A 1 205 ? 4.889 -18.979 -5.972 1.00 95.38 205 ILE A O 1
ATOM 1643 N N . ILE A 1 206 ? 5.934 -19.554 -7.884 1.00 94.50 206 ILE A N 1
ATOM 1644 C CA . ILE A 1 206 ? 5.193 -20.802 -8.089 1.00 94.50 206 ILE A CA 1
ATOM 1645 C C . ILE A 1 206 ? 5.526 -21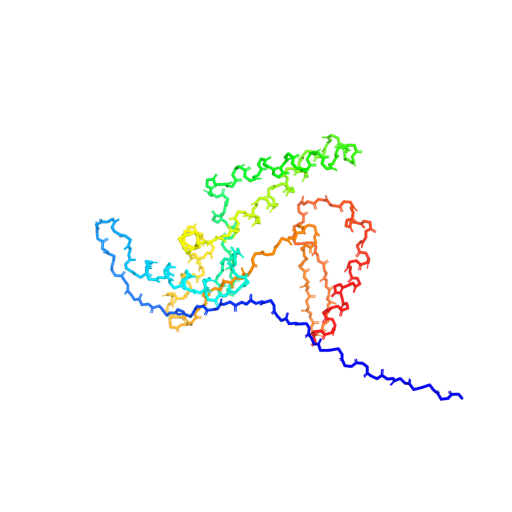.818 -6.994 1.00 94.50 206 ILE A C 1
ATOM 1647 O O . ILE A 1 206 ? 4.608 -22.429 -6.454 1.00 94.50 206 ILE A O 1
ATOM 1651 N N . GLU A 1 207 ? 6.803 -21.980 -6.643 1.00 94.44 207 GLU A N 1
ATOM 1652 C CA . GLU A 1 207 ? 7.232 -22.878 -5.562 1.00 94.44 207 GLU A CA 1
ATOM 1653 C C . GLU A 1 207 ? 6.592 -22.473 -4.228 1.00 94.44 207 GLU A C 1
ATOM 1655 O O . GLU A 1 207 ? 5.925 -23.289 -3.598 1.00 94.44 207 GLU A O 1
ATOM 1660 N N . TYR A 1 208 ? 6.671 -21.188 -3.863 1.00 93.50 208 TYR A N 1
ATOM 1661 C CA . TYR A 1 208 ? 6.063 -20.674 -2.633 1.00 93.50 208 TYR A CA 1
ATOM 1662 C C . TYR A 1 208 ? 4.546 -20.921 -2.553 1.00 93.50 208 TYR A C 1
ATOM 1664 O O . TYR A 1 208 ? 4.014 -21.266 -1.494 1.00 93.50 208 TYR A O 1
ATOM 1672 N N . LEU A 1 209 ? 3.830 -20.725 -3.664 1.00 92.75 209 LEU A N 1
ATOM 1673 C CA . LEU A 1 209 ? 2.377 -20.888 -3.691 1.00 92.75 209 LEU A CA 1
ATOM 1674 C C . LEU A 1 209 ? 1.949 -22.349 -3.741 1.00 92.75 209 LEU A C 1
ATOM 1676 O O . LEU A 1 209 ? 0.961 -22.686 -3.101 1.00 92.75 209 LEU A O 1
ATOM 1680 N N . ASN A 1 210 ? 2.675 -23.214 -4.444 1.00 86.00 210 ASN A N 1
ATOM 1681 C CA . ASN A 1 210 ? 2.364 -24.643 -4.458 1.00 86.00 210 ASN A CA 1
ATOM 1682 C C . ASN A 1 210 ? 2.517 -25.278 -3.069 1.00 86.00 210 ASN A C 1
ATOM 1684 O O . ASN A 1 210 ? 1.741 -26.165 -2.736 1.00 86.00 210 ASN A O 1
ATOM 1688 N N . ASP A 1 211 ? 3.445 -24.786 -2.245 1.00 86.81 211 ASP A N 1
ATOM 1689 C CA . ASP A 1 211 ? 3.577 -25.216 -0.846 1.00 86.81 211 ASP A CA 1
ATOM 1690 C C . ASP A 1 211 ? 2.423 -24.712 0.047 1.00 86.81 211 ASP A C 1
ATOM 1692 O O . ASP A 1 211 ? 2.215 -25.220 1.149 1.00 86.81 211 ASP A O 1
ATOM 1696 N N . SER A 1 212 ? 1.673 -23.702 -0.411 1.00 84.12 212 SER A N 1
ATOM 1697 C CA . SER A 1 212 ? 0.651 -22.992 0.371 1.00 84.12 212 SER A CA 1
ATOM 1698 C C . SER A 1 212 ? -0.803 -23.265 -0.065 1.00 84.12 212 SER A C 1
ATOM 1700 O O . SER A 1 212 ? -1.719 -22.830 0.639 1.00 84.12 212 SER A O 1
ATOM 1702 N N . LEU A 1 213 ? -1.035 -23.915 -1.215 1.00 82.25 213 LEU A N 1
ATOM 1703 C CA . LEU A 1 213 ? -2.354 -24.147 -1.850 1.00 82.25 213 LEU A CA 1
ATOM 1704 C C . LEU A 1 213 ? -2.885 -25.580 -1.652 1.00 82.25 213 LEU A C 1
ATOM 1706 O O . LEU A 1 213 ? -4.128 -25.738 -1.507 1.00 82.25 213 LEU A O 1
#

Organism: NCBI:txid180227

Radius of gyration: 21.53 Å; chains: 1; bounding box: 54×73×46 Å